Protein AF-A0AAE1DI32-F1 (afdb_monomer_lite)

Structure (mmCIF, N/CA/C/O backbone):
data_AF-A0AAE1DI32-F1
#
_entry.id   AF-A0AAE1DI32-F1
#
loop_
_atom_site.group_PDB
_atom_site.id
_atom_site.type_symbol
_atom_site.label_atom_id
_atom_site.label_alt_id
_atom_site.label_comp_id
_atom_site.label_asym_id
_atom_site.label_entity_id
_atom_site.label_seq_id
_atom_site.pdbx_PDB_ins_code
_atom_site.Cartn_x
_atom_site.Cartn_y
_atom_site.Cartn_z
_atom_site.occupancy
_atom_site.B_iso_or_equiv
_atom_site.auth_seq_id
_atom_site.auth_comp_id
_atom_site.auth_asym_id
_atom_site.auth_atom_id
_atom_site.pdbx_PDB_model_num
ATOM 1 N N . MET A 1 1 ? 25.161 -7.940 -12.701 1.00 45.03 1 MET A N 1
ATOM 2 C CA . MET A 1 1 ? 24.056 -7.470 -11.833 1.00 45.03 1 MET A CA 1
ATOM 3 C C . MET A 1 1 ? 22.792 -7.041 -12.593 1.00 45.03 1 MET A C 1
ATOM 5 O O . MET A 1 1 ? 21.718 -7.401 -12.144 1.00 45.03 1 MET A O 1
ATOM 9 N N . ARG A 1 2 ? 22.867 -6.375 -13.767 1.00 38.31 2 ARG A N 1
ATOM 10 C CA . ARG A 1 2 ? 21.671 -5.999 -14.573 1.00 38.31 2 ARG A CA 1
ATOM 11 C C . ARG A 1 2 ? 20.725 -7.157 -14.943 1.00 38.31 2 ARG A C 1
ATOM 13 O O . ARG A 1 2 ? 19.543 -6.923 -15.125 1.00 38.31 2 ARG A O 1
ATOM 20 N N . LYS A 1 3 ? 21.241 -8.390 -15.032 1.00 48.12 3 LYS A N 1
ATOM 21 C CA . LYS A 1 3 ? 20.459 -9.607 -15.316 1.00 48.12 3 LYS A CA 1
ATOM 22 C C . LYS A 1 3 ? 19.625 -10.123 -14.128 1.00 48.12 3 LYS A C 1
ATOM 24 O O . LYS A 1 3 ? 18.853 -11.047 -14.327 1.00 48.12 3 LYS A O 1
ATOM 29 N N . ALA A 1 4 ? 19.810 -9.586 -12.917 1.00 57.81 4 ALA A N 1
ATOM 30 C CA . ALA A 1 4 ? 19.190 -10.125 -11.701 1.00 57.81 4 ALA A CA 1
ATOM 31 C C . ALA A 1 4 ? 17.903 -9.399 -11.275 1.00 57.81 4 ALA A C 1
ATOM 33 O O . ALA A 1 4 ? 17.144 -9.945 -10.484 1.00 57.81 4 ALA A O 1
ATOM 34 N N . LEU A 1 5 ? 17.649 -8.183 -11.777 1.00 65.44 5 LEU A N 1
ATOM 35 C CA . LEU A 1 5 ? 16.393 -7.485 -11.501 1.00 65.44 5 LEU A CA 1
ATOM 36 C C . LEU A 1 5 ? 15.319 -7.922 -12.509 1.00 65.44 5 LEU A C 1
ATOM 38 O O . LEU A 1 5 ? 15.617 -7.959 -13.708 1.00 65.44 5 LEU A O 1
ATOM 42 N N . PRO A 1 6 ? 14.078 -8.195 -12.063 1.00 74.50 6 PRO A N 1
ATOM 43 C CA . PRO A 1 6 ? 12.966 -8.516 -12.952 1.00 74.50 6 PRO A CA 1
ATOM 44 C C . PRO A 1 6 ? 12.777 -7.461 -14.048 1.00 74.50 6 PRO A C 1
ATOM 46 O O . PRO A 1 6 ? 13.072 -6.275 -13.858 1.00 74.50 6 PRO A O 1
ATOM 49 N N . ARG A 1 7 ? 12.264 -7.870 -15.213 1.00 82.75 7 ARG A N 1
ATOM 50 C CA . ARG A 1 7 ? 11.897 -6.933 -16.286 1.00 82.75 7 ARG A CA 1
ATOM 51 C C . ARG A 1 7 ? 10.900 -5.901 -15.744 1.00 82.75 7 ARG A C 1
ATOM 53 O O . ARG A 1 7 ? 9.974 -6.269 -15.029 1.00 82.75 7 ARG A O 1
ATOM 60 N N . CYS A 1 8 ? 11.131 -4.625 -16.056 1.00 85.94 8 CYS A N 1
ATOM 61 C CA . CYS A 1 8 ? 10.204 -3.556 -15.694 1.00 85.94 8 CYS A CA 1
ATOM 62 C C . CYS A 1 8 ? 8.939 -3.686 -16.544 1.00 85.94 8 CYS A C 1
ATOM 64 O O . CYS A 1 8 ? 9.051 -3.810 -17.767 1.00 85.94 8 CYS A O 1
ATOM 66 N N . ARG A 1 9 ? 7.775 -3.694 -15.899 1.00 89.69 9 ARG A N 1
ATOM 67 C CA . ARG A 1 9 ? 6.462 -3.717 -16.555 1.00 89.69 9 ARG A CA 1
ATOM 68 C C . ARG A 1 9 ? 5.876 -2.313 -16.638 1.00 89.69 9 ARG A C 1
ATOM 70 O O . ARG A 1 9 ? 6.224 -1.472 -15.808 1.00 89.69 9 ARG A O 1
ATOM 77 N N . GLY A 1 10 ? 4.993 -2.071 -17.606 1.00 90.12 10 GLY A N 1
ATOM 78 C CA . GLY A 1 10 ? 4.215 -0.832 -17.646 1.00 90.12 10 GLY A CA 1
ATOM 79 C C . GLY A 1 10 ? 3.337 -0.689 -16.401 1.00 90.12 10 GLY A C 1
ATOM 80 O O . GLY A 1 10 ? 3.079 -1.674 -15.710 1.00 90.12 10 GLY A O 1
ATOM 81 N N . TRP A 1 11 ? 2.893 0.533 -16.095 1.00 92.19 11 TRP A N 1
ATOM 82 C CA . TRP A 1 11 ? 1.997 0.761 -14.955 1.00 92.19 11 TRP A CA 1
ATOM 83 C C . TRP A 1 11 ? 0.677 -0.006 -15.111 1.00 92.19 11 TRP A C 1
ATOM 85 O O . TRP A 1 11 ? 0.245 -0.652 -14.165 1.00 92.19 11 TRP A O 1
ATOM 95 N N . THR A 1 12 ? 0.078 -0.001 -16.305 1.00 91.31 12 THR A N 1
ATOM 96 C CA . THR A 1 12 ? -1.170 -0.728 -16.589 1.00 91.31 12 THR A CA 1
ATOM 97 C C . THR A 1 12 ? -1.010 -2.234 -16.383 1.00 91.31 12 THR A C 1
ATOM 99 O O . THR A 1 12 ? -1.701 -2.796 -15.545 1.00 91.31 12 THR A O 1
ATOM 102 N N . ASP A 1 13 ? -0.009 -2.854 -17.022 1.00 90.62 13 ASP A N 1
ATOM 103 C CA . ASP A 1 13 ? 0.302 -4.283 -16.836 1.00 90.62 13 ASP A CA 1
ATOM 104 C C . ASP A 1 13 ? 0.590 -4.647 -15.369 1.00 90.62 13 ASP A C 1
ATOM 106 O O . ASP A 1 13 ? 0.458 -5.795 -14.952 1.00 90.62 13 ASP A O 1
ATOM 110 N N . PHE A 1 14 ? 1.100 -3.689 -14.592 1.00 94.31 14 PHE A N 1
ATOM 111 C CA . PHE A 1 14 ? 1.312 -3.862 -13.164 1.00 94.31 14 PHE A CA 1
ATOM 112 C C . PHE A 1 14 ? -0.010 -3.879 -12.399 1.00 94.31 14 PHE A C 1
ATOM 114 O O . PHE A 1 14 ? -0.179 -4.764 -11.567 1.00 94.31 14 PHE A O 1
ATOM 121 N N . VAL A 1 15 ? -0.910 -2.929 -12.665 1.00 95.12 15 VAL A N 1
ATOM 122 C CA . VAL A 1 15 ? -2.213 -2.839 -11.991 1.00 95.12 15 VAL A CA 1
ATOM 123 C C . VAL A 1 15 ? -3.041 -4.098 -12.251 1.00 95.12 15 VAL A C 1
ATOM 125 O O . VAL A 1 15 ? -3.605 -4.630 -11.304 1.00 95.12 15 VAL A O 1
ATOM 128 N N . ASP A 1 16 ? -3.019 -4.630 -13.475 1.00 92.94 16 ASP A N 1
ATOM 129 C CA . ASP A 1 16 ? -3.751 -5.855 -13.838 1.00 92.94 16 ASP A CA 1
ATOM 130 C C . ASP A 1 16 ? -3.304 -7.091 -13.030 1.00 92.94 16 ASP A C 1
ATOM 132 O O . ASP A 1 16 ? -4.105 -7.969 -12.712 1.00 92.94 16 ASP A O 1
ATOM 136 N N . ASP A 1 17 ? -2.019 -7.151 -12.671 1.00 93.81 17 ASP A N 1
ATOM 137 C CA . ASP A 1 17 ? -1.410 -8.257 -11.922 1.00 93.81 17 ASP A CA 1
ATOM 138 C C . ASP A 1 17 ? -1.309 -7.987 -10.410 1.00 93.81 17 ASP A C 1
ATOM 140 O O . ASP A 1 17 ? -0.875 -8.863 -9.648 1.00 93.81 17 ASP A O 1
ATOM 144 N N . TRP A 1 18 ? -1.602 -6.763 -9.974 1.00 96.31 18 TRP A N 1
ATOM 145 C CA . TRP A 1 18 ? -1.476 -6.343 -8.585 1.00 96.31 18 TRP A CA 1
ATOM 146 C C . TRP A 1 18 ? -2.610 -6.929 -7.741 1.00 96.31 18 TRP A C 1
ATOM 148 O O . TRP A 1 18 ? -3.714 -7.179 -8.217 1.00 96.31 18 TRP A O 1
ATOM 158 N N . GLN A 1 19 ? -2.323 -7.177 -6.465 1.00 95.62 19 GLN A N 1
ATOM 159 C CA . GLN A 1 19 ? -3.293 -7.657 -5.484 1.00 95.62 19 GLN A CA 1
ATOM 160 C C . GLN A 1 19 ? -3.240 -6.767 -4.235 1.00 95.62 19 GLN A C 1
ATOM 162 O O . GLN A 1 19 ? -2.139 -6.357 -3.860 1.00 95.62 19 GLN A O 1
ATOM 167 N N . PRO A 1 20 ? -4.358 -6.540 -3.519 1.00 94.69 20 PRO A N 1
ATOM 168 C CA . PRO A 1 20 ? -4.396 -5.695 -2.317 1.00 94.69 20 PRO A CA 1
ATOM 169 C C . PRO A 1 20 ? -3.335 -5.998 -1.254 1.00 94.69 20 PRO A C 1
ATOM 171 O O . PRO A 1 20 ? -2.812 -5.097 -0.597 1.00 94.69 20 PRO A O 1
ATOM 174 N N . ARG A 1 21 ? -2.982 -7.279 -1.112 1.00 92.00 21 ARG A N 1
ATOM 175 C CA . ARG A 1 21 ? -1.968 -7.760 -0.165 1.00 92.00 21 ARG A CA 1
ATOM 176 C C . ARG A 1 21 ? -0.528 -7.458 -0.577 1.00 92.00 21 ARG A C 1
ATOM 178 O O . ARG A 1 21 ? 0.361 -7.553 0.273 1.00 92.00 21 ARG A O 1
ATOM 185 N N . ASP A 1 22 ? -0.279 -7.167 -1.851 1.00 95.19 22 ASP A N 1
ATOM 186 C CA . ASP A 1 22 ? 1.057 -6.891 -2.367 1.00 95.19 22 ASP A CA 1
ATOM 187 C C . ASP A 1 22 ? 1.583 -5.565 -1.810 1.00 95.19 22 ASP A C 1
ATOM 189 O O . ASP A 1 22 ? 0.834 -4.612 -1.603 1.00 95.19 22 ASP A O 1
ATOM 193 N N . LEU A 1 23 ? 2.898 -5.480 -1.599 1.00 94.88 23 LEU A N 1
ATOM 194 C CA . LEU A 1 23 ? 3.543 -4.253 -1.137 1.00 94.88 23 LEU A CA 1
ATOM 195 C C . LEU A 1 23 ? 4.294 -3.563 -2.269 1.00 94.88 23 LEU A C 1
ATOM 197 O O . LEU A 1 23 ? 5.028 -4.195 -3.027 1.00 94.88 23 LEU A O 1
ATOM 201 N N . ILE A 1 24 ? 4.199 -2.241 -2.321 1.00 95.44 24 ILE A N 1
ATOM 202 C CA . ILE A 1 24 ? 4.929 -1.431 -3.290 1.00 95.44 24 ILE A CA 1
ATOM 203 C C . ILE A 1 24 ? 6.044 -0.664 -2.589 1.00 95.44 24 ILE A C 1
ATOM 205 O O . ILE A 1 24 ? 5.832 -0.007 -1.570 1.00 95.44 24 ILE A O 1
ATOM 209 N N . LEU A 1 25 ? 7.245 -0.718 -3.158 1.00 93.88 25 LEU A N 1
ATOM 210 C CA . LEU A 1 25 ? 8.400 0.046 -2.708 1.00 93.88 25 LEU A CA 1
ATOM 211 C C . LEU A 1 25 ? 8.771 1.096 -3.746 1.00 93.88 25 LEU A C 1
ATOM 213 O O . LEU A 1 25 ? 9.064 0.786 -4.901 1.00 93.88 25 LEU A O 1
ATOM 217 N N . VAL A 1 26 ? 8.803 2.349 -3.304 1.00 91.75 26 VAL A N 1
ATOM 218 C CA . VAL A 1 26 ? 9.065 3.511 -4.157 1.00 91.75 26 VAL A CA 1
ATOM 219 C C . VAL A 1 26 ? 10.226 4.329 -3.597 1.00 91.75 26 VAL A C 1
ATOM 221 O O . VAL A 1 26 ? 10.478 4.359 -2.393 1.00 91.75 26 VAL A O 1
ATOM 224 N N . THR A 1 27 ? 10.977 5.019 -4.445 1.00 88.19 27 THR A N 1
ATOM 225 C CA . THR A 1 27 ? 12.096 5.865 -3.998 1.00 88.19 27 THR A CA 1
ATOM 226 C C . THR A 1 27 ? 11.625 7.190 -3.406 1.00 88.19 27 THR A C 1
ATOM 228 O O . THR A 1 27 ? 12.152 7.638 -2.385 1.00 88.19 27 THR A O 1
ATOM 231 N N . ARG A 1 28 ? 10.630 7.821 -4.039 1.00 88.31 28 ARG A N 1
ATOM 232 C CA . ARG A 1 28 ? 10.177 9.186 -3.752 1.00 88.31 28 ARG A CA 1
ATOM 233 C C . ARG A 1 28 ? 8.747 9.216 -3.212 1.00 88.31 28 ARG A C 1
ATOM 235 O O . ARG A 1 28 ? 7.943 8.325 -3.460 1.00 88.31 28 ARG A O 1
ATOM 242 N N . LYS A 1 29 ? 8.429 10.288 -2.481 1.00 89.12 29 LYS A N 1
ATOM 243 C CA . LYS A 1 29 ? 7.112 10.496 -1.862 1.00 89.12 29 LYS A CA 1
ATOM 244 C C . LYS A 1 29 ? 6.000 10.721 -2.896 1.00 89.12 29 LYS A C 1
ATOM 246 O O . LYS A 1 29 ? 4.953 10.106 -2.783 1.00 89.12 29 LYS A O 1
ATOM 251 N N . ALA A 1 30 ? 6.242 11.556 -3.907 1.00 90.19 30 ALA A N 1
ATOM 252 C CA . ALA A 1 30 ? 5.243 11.885 -4.928 1.00 90.19 30 ALA A CA 1
ATOM 253 C C . ALA A 1 30 ? 4.695 10.651 -5.684 1.00 90.19 30 ALA A C 1
ATOM 255 O O . ALA A 1 30 ? 3.489 10.427 -5.628 1.00 90.19 30 ALA A O 1
ATOM 256 N N . PRO A 1 31 ? 5.530 9.788 -6.300 1.00 90.56 31 PRO A N 1
ATOM 257 C CA . PRO A 1 31 ? 5.040 8.568 -6.950 1.00 90.56 31 PRO A CA 1
ATOM 258 C C . PRO A 1 31 ? 4.420 7.567 -5.968 1.00 90.56 31 PRO A C 1
ATOM 260 O O . PRO A 1 31 ? 3.504 6.849 -6.346 1.00 90.56 31 PRO A O 1
ATOM 263 N N . ARG A 1 32 ? 4.860 7.526 -4.701 1.00 93.69 32 ARG A N 1
ATOM 264 C CA . ARG A 1 32 ? 4.200 6.717 -3.661 1.00 93.69 32 ARG A CA 1
ATOM 265 C C . ARG A 1 32 ? 2.767 7.190 -3.421 1.00 93.69 32 ARG A C 1
ATOM 267 O O . ARG A 1 32 ? 1.855 6.372 -3.415 1.00 93.69 32 ARG A O 1
ATOM 274 N N . ASP A 1 33 ? 2.578 8.489 -3.209 1.00 93.12 33 ASP A N 1
ATOM 275 C CA . ASP A 1 33 ? 1.263 9.066 -2.907 1.00 93.12 33 ASP A CA 1
ATOM 276 C C . ASP A 1 33 ? 0.312 8.905 -4.101 1.00 93.12 33 ASP A C 1
ATOM 278 O O . ASP A 1 33 ? -0.849 8.536 -3.925 1.00 93.12 33 ASP A O 1
ATOM 282 N N . GLN A 1 34 ? 0.832 9.077 -5.319 1.00 93.62 34 GLN A N 1
ATOM 283 C CA . GLN A 1 34 ? 0.090 8.827 -6.551 1.00 93.62 34 GLN A CA 1
ATOM 284 C C . GLN A 1 34 ? -0.289 7.347 -6.712 1.00 93.62 34 GLN A C 1
ATOM 286 O O . GLN A 1 34 ? -1.443 7.045 -7.010 1.00 93.62 34 GLN A O 1
ATOM 291 N N . ALA A 1 35 ? 0.645 6.422 -6.472 1.00 94.88 35 ALA A N 1
ATOM 292 C CA . ALA A 1 35 ? 0.375 4.987 -6.526 1.00 94.88 35 ALA A CA 1
ATOM 293 C C . ALA A 1 35 ? -0.704 4.583 -5.514 1.00 94.88 35 ALA A C 1
ATOM 295 O O . ALA A 1 35 ? -1.652 3.901 -5.884 1.00 94.88 35 ALA A O 1
ATOM 296 N N . GLN A 1 36 ? -0.606 5.054 -4.264 1.00 95.62 36 GLN A N 1
ATOM 297 C CA . GLN A 1 36 ? -1.621 4.793 -3.239 1.00 95.62 36 GLN A CA 1
ATOM 298 C C . GLN A 1 36 ? -3.010 5.260 -3.677 1.00 95.62 36 GLN A C 1
ATOM 300 O O . GLN A 1 36 ? -3.975 4.524 -3.498 1.00 95.62 36 GLN A O 1
ATOM 305 N N . LYS A 1 37 ? -3.114 6.462 -4.256 1.00 95.25 37 LYS A N 1
ATOM 306 C CA . LYS A 1 37 ? -4.386 7.002 -4.743 1.00 95.25 37 LYS A CA 1
ATOM 307 C C . LYS A 1 37 ? -4.966 6.145 -5.869 1.00 95.25 37 LYS A C 1
ATOM 309 O O . LYS A 1 37 ? -6.112 5.726 -5.771 1.00 95.25 37 LYS A O 1
ATOM 314 N N . LEU A 1 38 ? -4.187 5.886 -6.921 1.00 95.75 38 LEU A N 1
ATOM 315 C CA . LEU A 1 38 ? -4.658 5.127 -8.085 1.00 95.75 38 LEU A CA 1
ATOM 316 C C . LEU A 1 38 ? -5.051 3.694 -7.717 1.00 95.75 38 LEU A C 1
ATOM 318 O O . LEU A 1 38 ? -6.064 3.193 -8.193 1.00 95.75 38 LEU A O 1
ATOM 322 N N . LEU A 1 39 ? -4.277 3.051 -6.845 1.00 96.75 39 LEU A N 1
ATOM 323 C CA . LEU A 1 39 ? -4.566 1.690 -6.406 1.00 96.75 39 LEU A CA 1
ATOM 324 C C . LEU A 1 39 ? -5.753 1.618 -5.466 1.00 96.75 39 LEU A C 1
ATOM 326 O O . LEU A 1 39 ? -6.470 0.633 -5.511 1.00 96.75 39 LEU A O 1
ATOM 330 N N . PHE A 1 40 ? -6.001 2.648 -4.659 1.00 97.31 40 PHE A N 1
ATOM 331 C CA . PHE A 1 40 ? -7.224 2.697 -3.870 1.00 97.31 40 PHE A CA 1
ATOM 332 C C . PHE A 1 40 ? -8.463 2.800 -4.760 1.00 97.31 40 PHE A C 1
ATOM 334 O O . PHE A 1 40 ? -9.433 2.087 -4.533 1.00 97.31 40 PHE A O 1
ATOM 341 N N . GLU A 1 41 ? -8.428 3.642 -5.798 1.00 96.38 41 GLU A N 1
ATOM 342 C CA . GLU A 1 41 ? -9.517 3.713 -6.780 1.00 96.38 41 GLU A CA 1
ATOM 343 C C . GLU A 1 41 ? -9.746 2.360 -7.460 1.00 96.38 41 GLU A C 1
ATOM 345 O O . GLU A 1 41 ? -10.871 1.869 -7.467 1.00 96.38 41 GLU A O 1
ATOM 350 N N . HIS A 1 42 ? -8.674 1.709 -7.916 1.00 96.69 42 HIS A N 1
ATOM 351 C CA . HIS A 1 42 ? -8.759 0.369 -8.490 1.00 96.69 42 HIS A CA 1
ATOM 352 C C . HIS A 1 42 ? -9.262 -0.685 -7.486 1.00 96.69 42 HIS A C 1
ATOM 354 O O . HIS A 1 42 ? -10.097 -1.511 -7.839 1.00 96.69 42 HIS A O 1
ATOM 360 N N . HIS A 1 43 ? -8.809 -0.644 -6.227 1.00 97.81 43 HIS A N 1
ATOM 361 C CA . HIS A 1 43 ? -9.234 -1.566 -5.167 1.00 97.81 43 HIS A CA 1
ATOM 362 C C . HIS A 1 43 ? -10.743 -1.497 -4.964 1.00 97.81 43 HIS A C 1
ATOM 364 O O . HIS A 1 43 ? -11.393 -2.536 -4.964 1.00 97.81 43 HIS A O 1
ATOM 370 N N . LYS A 1 44 ? -11.317 -0.293 -4.864 1.00 96.75 44 LYS A N 1
ATOM 371 C CA . LYS A 1 44 ? -12.770 -0.116 -4.701 1.00 96.75 44 LYS A CA 1
ATOM 372 C C . LYS A 1 44 ? -13.583 -0.804 -5.797 1.00 96.75 44 LYS A C 1
ATOM 374 O O . LYS A 1 44 ? -14.675 -1.287 -5.523 1.00 96.75 44 LYS A O 1
ATOM 379 N N . GLU A 1 45 ? -13.078 -0.795 -7.026 1.00 96.38 45 GLU A N 1
ATOM 380 C CA . GLU A 1 45 ? -13.778 -1.338 -8.191 1.00 96.38 45 GLU A CA 1
ATOM 381 C C . GLU A 1 45 ? -13.557 -2.846 -8.348 1.00 96.38 45 GLU A C 1
ATOM 383 O O . GLU A 1 45 ? -14.509 -3.588 -8.584 1.00 96.38 45 GLU A O 1
ATOM 388 N N . ALA A 1 46 ? -12.309 -3.300 -8.225 1.00 96.94 46 ALA A N 1
ATOM 389 C CA . ALA A 1 46 ? -11.913 -4.673 -8.531 1.00 96.94 46 ALA A CA 1
ATOM 390 C C . ALA A 1 46 ? -11.955 -5.616 -7.319 1.00 96.94 46 ALA A C 1
ATOM 392 O O . ALA A 1 46 ? -12.109 -6.824 -7.492 1.00 96.94 46 ALA A O 1
ATOM 393 N N . PHE A 1 47 ? -11.828 -5.080 -6.103 1.00 96.88 47 PHE A N 1
ATOM 394 C CA . PHE A 1 47 ? -11.693 -5.847 -4.863 1.00 96.88 47 PHE A CA 1
ATOM 395 C C . PHE A 1 47 ? -12.537 -5.256 -3.712 1.00 96.88 47 PHE A C 1
ATOM 397 O O . PHE A 1 47 ? -12.002 -5.015 -2.628 1.00 96.88 47 PHE A O 1
ATOM 404 N N . PRO A 1 48 ? -13.846 -4.998 -3.905 1.00 95.19 48 PRO A N 1
ATOM 405 C CA . PRO A 1 48 ? -14.665 -4.297 -2.910 1.00 95.19 48 PRO A CA 1
ATOM 406 C C . PRO A 1 48 ? -14.750 -5.027 -1.559 1.00 95.19 48 PRO A C 1
ATOM 408 O O . PRO A 1 48 ? -14.839 -4.374 -0.523 1.00 95.19 48 PRO A O 1
ATOM 411 N N . ASP A 1 49 ? -14.681 -6.361 -1.574 1.00 95.94 49 ASP A N 1
ATOM 412 C CA . ASP A 1 49 ? -14.788 -7.206 -0.379 1.00 95.94 49 ASP A CA 1
ATOM 413 C C . ASP A 1 49 ? -13.431 -7.499 0.290 1.00 95.94 49 ASP A C 1
ATOM 415 O O . ASP A 1 49 ? -13.383 -8.061 1.385 1.00 95.94 49 ASP A O 1
ATOM 419 N N . GLU A 1 50 ? -12.316 -7.138 -0.353 1.00 96.75 50 GLU A N 1
ATOM 420 C CA . GLU A 1 50 ? -10.977 -7.323 0.211 1.00 96.75 50 GLU A CA 1
ATOM 421 C C . GLU A 1 50 ? -10.615 -6.154 1.128 1.00 96.75 50 GLU A C 1
ATOM 423 O O . GLU A 1 50 ? -10.895 -4.987 0.835 1.00 96.75 50 GLU A O 1
ATOM 428 N N . LEU A 1 51 ? -9.922 -6.453 2.226 1.00 96.50 51 LEU A N 1
ATOM 429 C CA . LEU A 1 51 ? -9.533 -5.432 3.192 1.00 96.50 51 LEU A CA 1
ATOM 430 C C . LEU A 1 51 ? -8.430 -4.516 2.648 1.00 96.50 51 LEU A C 1
ATOM 432 O O . LEU A 1 51 ? -7.496 -4.929 1.960 1.00 96.50 51 LEU A O 1
ATOM 436 N N . VAL A 1 52 ? -8.527 -3.244 3.012 1.00 97.00 52 VAL A N 1
ATOM 437 C CA . VAL A 1 52 ? -7.582 -2.185 2.683 1.00 97.00 52 VAL A CA 1
ATOM 438 C C . VAL A 1 52 ? -6.531 -2.086 3.788 1.00 97.00 52 VAL A C 1
ATOM 440 O O . VAL A 1 52 ? -6.883 -1.850 4.946 1.00 97.00 52 VAL A O 1
ATOM 443 N N . PRO A 1 53 ? -5.232 -2.196 3.463 1.00 95.81 53 PRO A N 1
ATOM 444 C CA . PRO A 1 53 ? -4.178 -1.947 4.428 1.00 95.81 53 PRO A CA 1
ATOM 445 C C . PRO A 1 53 ? -4.091 -0.448 4.737 1.00 95.81 53 PRO A C 1
ATOM 447 O O . PRO A 1 53 ? -3.932 0.383 3.837 1.00 95.81 53 PRO A O 1
ATOM 450 N N . LEU A 1 54 ? -4.115 -0.098 6.017 1.00 95.44 54 LEU A N 1
ATOM 451 C CA . LEU A 1 54 ? -3.783 1.221 6.541 1.00 95.44 54 LEU A CA 1
ATOM 452 C C . LEU A 1 54 ? -2.475 1.157 7.317 1.00 95.44 54 LEU A C 1
ATOM 454 O O . LEU A 1 54 ? -2.256 0.254 8.113 1.00 95.44 54 LEU A O 1
ATOM 458 N N . LEU A 1 55 ? -1.617 2.147 7.104 1.00 93.31 55 LEU A N 1
ATOM 459 C CA . LEU A 1 55 ? -0.398 2.357 7.868 1.00 93.31 55 LEU A CA 1
ATOM 460 C C . LEU A 1 55 ? -0.647 3.340 9.000 1.00 93.31 55 LEU A C 1
ATOM 462 O O . LEU A 1 55 ? -1.108 4.464 8.762 1.00 93.31 55 LEU A O 1
ATOM 466 N N . TYR A 1 56 ? -0.212 2.959 10.195 1.00 92.75 56 TYR A N 1
ATOM 467 C CA . TYR A 1 56 ? -0.091 3.885 11.304 1.00 92.75 56 TYR A CA 1
ATOM 4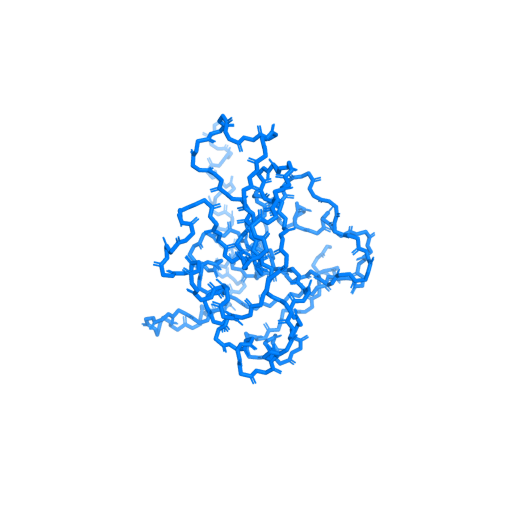68 C C . TYR A 1 56 ? 1.150 4.771 11.123 1.00 92.75 56 TYR A C 1
ATOM 470 O O . TYR A 1 56 ? 2.293 4.310 11.066 1.00 92.75 56 TYR A O 1
ATOM 478 N N . ARG A 1 57 ? 0.935 6.075 10.977 1.00 90.06 57 ARG A N 1
ATOM 479 C CA . ARG A 1 57 ? 1.963 7.103 10.787 1.00 90.06 57 ARG A CA 1
ATOM 480 C C . ARG A 1 57 ? 1.703 8.301 11.694 1.00 90.06 57 ARG A C 1
ATOM 482 O O . ARG A 1 57 ? 1.320 9.366 11.199 1.00 90.06 57 ARG A O 1
ATOM 489 N N . PRO A 1 58 ? 1.961 8.155 13.002 1.00 89.56 58 PRO A N 1
ATOM 490 C CA . PRO A 1 58 ? 1.799 9.255 13.927 1.00 89.56 58 PRO A CA 1
ATOM 491 C C . PRO A 1 58 ? 2.735 10.403 13.570 1.00 89.56 58 PRO A C 1
ATOM 493 O O . PRO A 1 58 ? 3.918 10.201 13.272 1.00 89.56 58 PRO A O 1
ATOM 496 N N . ARG A 1 59 ? 2.218 11.630 13.624 1.00 85.12 59 ARG A N 1
ATOM 497 C CA . ARG A 1 59 ? 3.058 12.832 13.464 1.00 85.12 59 ARG A CA 1
ATOM 498 C C . ARG A 1 59 ? 3.930 13.099 14.682 1.00 85.12 59 ARG A C 1
ATOM 500 O O . ARG A 1 59 ? 5.002 13.684 14.555 1.00 85.12 59 ARG A O 1
ATOM 507 N N . ASP A 1 60 ? 3.456 12.680 15.849 1.00 85.38 60 ASP A N 1
ATOM 508 C CA . ASP A 1 60 ? 4.180 12.774 17.106 1.00 85.38 60 ASP A CA 1
ATOM 509 C C . ASP A 1 60 ? 4.837 11.429 17.427 1.00 85.38 60 ASP A C 1
ATOM 511 O O . ASP A 1 60 ? 4.165 10.432 17.676 1.00 85.38 60 ASP A O 1
ATOM 515 N N . SER A 1 61 ? 6.170 11.406 17.466 1.00 81.19 61 SER A N 1
ATOM 516 C CA . SER A 1 61 ? 6.942 10.204 17.798 1.00 81.19 61 SER A CA 1
ATOM 517 C C . SER A 1 61 ? 6.630 9.621 19.180 1.00 81.19 61 SER A C 1
ATOM 519 O O . SER A 1 61 ? 6.910 8.448 19.406 1.00 81.19 61 SER A O 1
ATOM 521 N N . ARG A 1 62 ? 6.051 10.411 20.095 1.00 84.19 62 ARG A N 1
ATOM 522 C CA . ARG A 1 62 ? 5.616 9.946 21.424 1.00 84.19 62 ARG A CA 1
ATOM 523 C C . ARG A 1 62 ? 4.401 9.021 21.361 1.00 84.19 62 ARG A C 1
ATOM 525 O O . ARG A 1 62 ? 4.089 8.383 22.357 1.00 84.19 62 ARG A O 1
ATOM 532 N N . LEU A 1 63 ? 3.729 8.953 20.214 1.00 82.00 63 LEU A N 1
ATOM 533 C CA . LEU A 1 63 ? 2.596 8.065 19.963 1.00 8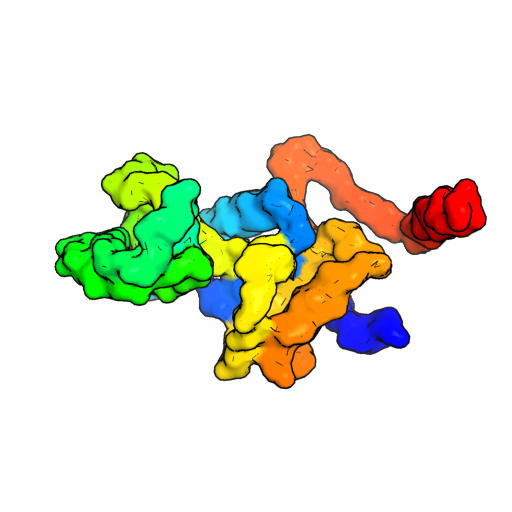2.00 63 LEU A CA 1
ATOM 534 C C . LEU A 1 63 ? 3.038 6.719 19.359 1.00 82.00 63 LEU A C 1
ATOM 536 O O . LEU A 1 63 ? 2.277 6.083 18.647 1.00 82.00 63 LEU A O 1
ATOM 540 N N . GLN A 1 64 ? 4.274 6.283 19.600 1.00 83.75 64 GLN A N 1
ATOM 541 C CA . GLN A 1 64 ? 4.728 4.929 19.263 1.00 83.75 64 GLN A CA 1
ATOM 542 C C . GLN A 1 64 ? 4.700 4.049 20.516 1.00 83.75 64 GLN A C 1
ATOM 544 O O . GLN A 1 64 ? 5.073 4.529 21.586 1.00 83.75 64 GLN A O 1
ATOM 549 N N . ASN A 1 65 ? 4.340 2.768 20.378 1.00 87.88 65 ASN A N 1
ATOM 550 C CA . ASN A 1 65 ? 4.148 1.829 21.500 1.00 87.88 65 ASN A CA 1
ATOM 551 C C . ASN A 1 65 ? 3.057 2.311 22.474 1.00 87.88 65 ASN A C 1
ATOM 553 O O . ASN A 1 65 ? 3.223 2.319 23.693 1.00 87.88 65 ASN A O 1
ATOM 557 N N . VAL A 1 66 ? 1.952 2.811 21.920 1.00 87.06 66 VAL A N 1
ATOM 558 C CA . VAL A 1 66 ? 0.778 3.240 22.687 1.00 87.06 66 VAL A CA 1
ATOM 559 C C . VAL A 1 66 ? -0.461 2.547 22.145 1.00 87.06 66 VAL A C 1
ATOM 561 O O . VAL A 1 66 ? -0.501 2.176 20.975 1.00 87.06 66 VAL A O 1
ATOM 564 N N . LEU A 1 67 ? -1.486 2.397 22.986 1.00 91.62 67 LEU A N 1
ATOM 565 C CA . LEU A 1 67 ? -2.789 1.891 22.558 1.00 91.62 67 LEU A CA 1
ATOM 566 C C . LEU A 1 67 ? -3.480 2.919 21.655 1.00 91.62 67 LEU A C 1
ATOM 568 O O . LEU A 1 67 ? -3.931 3.968 22.125 1.00 91.62 67 LEU A O 1
ATOM 572 N N . VAL A 1 68 ? -3.589 2.592 20.373 1.00 90.38 68 VAL A N 1
ATOM 573 C CA . VAL A 1 68 ? -4.235 3.403 19.340 1.00 90.38 68 VAL A CA 1
ATOM 574 C C . VAL A 1 68 ? -5.569 2.768 18.977 1.00 90.38 68 VAL A C 1
ATOM 576 O O . VAL A 1 68 ? -5.663 1.554 18.823 1.00 90.38 68 VAL A O 1
ATOM 579 N N . THR A 1 69 ? -6.609 3.587 18.832 1.00 92.00 69 THR A N 1
ATOM 580 C CA . THR A 1 69 ? -7.900 3.121 18.316 1.00 92.00 69 THR A CA 1
ATOM 581 C C . THR A 1 69 ? -7.791 2.845 16.820 1.00 92.00 69 THR A C 1
ATOM 583 O O . THR A 1 69 ? -7.461 3.750 16.048 1.00 92.00 69 THR A O 1
ATOM 586 N N . ILE A 1 70 ? -8.101 1.616 16.419 1.00 93.62 70 ILE A N 1
ATOM 587 C CA . ILE A 1 70 ? -8.153 1.199 15.021 1.00 93.62 70 ILE A CA 1
ATOM 588 C C . ILE A 1 70 ? -9.391 1.814 14.355 1.00 93.62 70 ILE A C 1
ATOM 590 O O . ILE A 1 70 ? -10.476 1.771 14.944 1.00 93.62 70 ILE A O 1
ATOM 594 N N . PRO A 1 71 ? -9.264 2.386 13.143 1.00 93.69 71 PRO A N 1
ATOM 595 C CA . PRO A 1 71 ? -10.406 2.836 12.368 1.00 93.69 71 PRO A CA 1
ATOM 596 C C . PRO A 1 71 ? -11.402 1.702 12.148 1.00 93.69 71 PRO A C 1
ATOM 598 O O . PRO A 1 71 ? -11.050 0.660 11.604 1.00 93.69 71 PRO A O 1
ATOM 601 N N . GLY A 1 72 ? -12.648 1.905 12.567 1.00 92.56 72 GLY A N 1
ATOM 602 C CA . GLY A 1 72 ? -13.696 0.899 12.443 1.00 92.56 72 GLY A CA 1
ATOM 603 C C . GLY A 1 72 ? -14.759 0.979 13.541 1.00 92.56 72 GLY A C 1
ATOM 604 O O . GLY A 1 72 ? -14.550 1.607 14.579 1.00 92.56 72 GLY A O 1
ATOM 605 N N . PRO A 1 73 ? -15.919 0.339 13.332 1.00 85.50 73 PRO A N 1
ATOM 606 C CA . PRO A 1 73 ? -17.047 0.409 14.263 1.00 85.50 73 PRO A CA 1
ATOM 607 C C . PRO A 1 73 ? -16.737 -0.203 15.636 1.00 85.50 73 PRO A C 1
ATOM 609 O O . PRO A 1 73 ? -17.283 0.249 16.641 1.00 85.50 73 PRO A O 1
ATOM 612 N N . ASP A 1 74 ? -15.833 -1.181 15.690 1.00 84.19 74 ASP A N 1
ATOM 613 C CA . ASP A 1 74 ? -15.555 -1.959 16.899 1.00 84.19 74 ASP A CA 1
ATOM 614 C C . ASP A 1 74 ? -14.727 -1.194 17.942 1.00 84.19 74 ASP A C 1
ATOM 616 O O . ASP A 1 74 ? -14.575 -1.664 19.070 1.00 84.19 74 ASP A O 1
ATOM 620 N N . MET A 1 75 ? -14.189 -0.015 17.589 1.00 81.19 75 MET A N 1
ATOM 621 C CA . MET A 1 75 ? -13.329 0.804 18.459 1.00 81.19 75 MET A CA 1
ATOM 622 C C . MET A 1 75 ? -12.192 -0.005 19.108 1.00 81.19 75 MET A C 1
ATOM 624 O O . MET A 1 75 ? -11.753 0.299 20.225 1.00 81.19 75 MET A O 1
ATOM 628 N N . ALA A 1 76 ? -11.726 -1.046 18.410 1.00 89.81 76 ALA A N 1
ATOM 629 C CA . ALA A 1 76 ? -10.638 -1.896 18.856 1.00 89.81 76 ALA A CA 1
ATOM 630 C C . ALA A 1 76 ? -9.391 -1.045 19.107 1.00 89.81 76 ALA A C 1
ATOM 632 O O . ALA A 1 76 ? -9.161 -0.035 18.437 1.00 89.81 76 ALA A O 1
ATOM 633 N N . LYS A 1 77 ? -8.593 -1.437 20.098 1.00 92.19 77 LYS A N 1
ATOM 634 C CA . LYS A 1 77 ? -7.340 -0.761 20.422 1.00 92.19 77 LYS A CA 1
ATOM 635 C C . LYS A 1 77 ? -6.203 -1.748 20.354 1.00 92.19 77 LYS A C 1
ATOM 637 O O . LYS A 1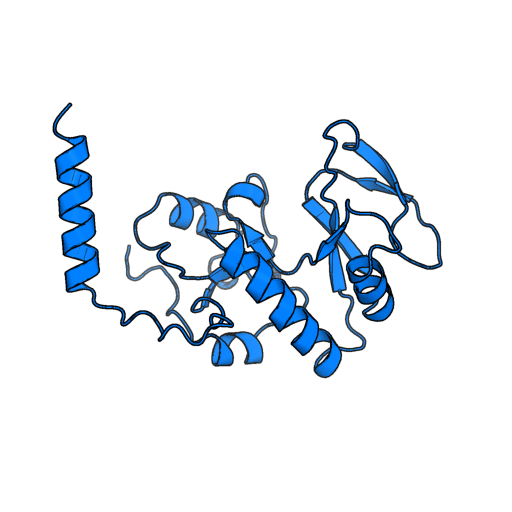 77 ? -6.274 -2.803 20.978 1.00 92.19 77 LYS A O 1
ATOM 642 N N . GLU A 1 78 ? -5.151 -1.355 19.661 1.00 92.12 78 GLU A N 1
ATOM 643 C CA . GLU A 1 78 ? -3.930 -2.139 19.547 1.00 92.12 78 GLU A CA 1
ATOM 644 C C . GLU A 1 78 ? -2.730 -1.263 19.876 1.00 92.12 78 GLU A C 1
ATOM 646 O O . GLU A 1 78 ? -2.756 -0.043 19.695 1.00 92.12 78 GLU A O 1
ATOM 651 N N . GLU A 1 79 ? -1.687 -1.881 20.419 1.00 93.12 79 GLU A N 1
ATOM 652 C CA . GLU A 1 79 ? -0.417 -1.205 20.634 1.00 93.12 79 GLU A CA 1
ATOM 653 C C . GLU A 1 79 ? 0.344 -1.184 19.311 1.00 93.12 79 GLU A C 1
ATOM 655 O O . GLU A 1 79 ? 0.779 -2.231 18.838 1.00 93.12 79 GLU A O 1
ATOM 660 N N . LEU A 1 80 ? 0.469 0.001 18.710 1.00 90.50 80 LEU A N 1
ATOM 661 C CA . LEU A 1 80 ? 1.066 0.157 17.385 1.00 90.50 80 LEU A CA 1
ATOM 662 C C . LEU A 1 80 ? 2.350 0.984 17.420 1.00 90.50 80 LEU A C 1
ATOM 664 O O . LEU A 1 80 ? 2.527 1.912 18.223 1.00 90.50 80 LEU A O 1
ATOM 668 N N . VAL A 1 81 ? 3.235 0.680 16.479 1.00 89.06 81 VAL A N 1
ATOM 669 C CA . VAL A 1 81 ? 4.433 1.455 16.160 1.00 89.06 81 VAL A CA 1
ATOM 670 C C . VAL A 1 81 ? 4.371 2.020 14.743 1.00 89.06 81 VAL A C 1
ATOM 672 O O . VAL A 1 81 ? 3.462 1.763 13.954 1.00 89.06 81 VAL A O 1
ATOM 675 N N . LEU A 1 82 ? 5.347 2.868 14.417 1.00 87.81 82 LEU A N 1
ATOM 676 C CA . LEU A 1 82 ? 5.423 3.518 13.116 1.00 87.81 82 LEU A CA 1
ATOM 677 C C . LEU A 1 82 ? 5.464 2.491 11.967 1.00 87.81 82 LEU A C 1
ATOM 679 O O . LEU A 1 82 ? 6.373 1.669 11.890 1.00 87.81 82 LEU A O 1
ATOM 683 N N . ASN A 1 83 ? 4.561 2.667 11.002 1.00 87.69 83 ASN A N 1
ATOM 684 C CA . ASN A 1 83 ? 4.342 1.819 9.828 1.00 87.69 83 ASN A CA 1
ATOM 685 C C . ASN A 1 83 ? 3.765 0.424 10.117 1.00 87.69 83 ASN A C 1
ATOM 687 O O . ASN A 1 83 ? 3.798 -0.416 9.214 1.00 87.69 83 ASN A O 1
ATOM 691 N N . ASP A 1 84 ? 3.201 0.186 11.301 1.00 89.56 84 ASP A N 1
ATOM 692 C CA . ASP A 1 84 ? 2.344 -0.984 11.482 1.00 89.56 84 ASP A CA 1
ATOM 693 C C . ASP A 1 84 ? 1.134 -0.904 10.553 1.00 89.56 84 ASP A C 1
ATOM 695 O O . ASP A 1 84 ? 0.627 0.182 10.246 1.00 89.56 84 ASP A O 1
ATOM 699 N N . VAL A 1 85 ? 0.718 -2.073 10.070 1.00 91.31 85 VAL A N 1
ATOM 700 C CA . VAL A 1 85 ? -0.375 -2.221 9.113 1.00 91.31 85 VAL A CA 1
ATOM 701 C C . VAL A 1 85 ? -1.578 -2.810 9.823 1.00 91.31 85 VAL A C 1
ATOM 703 O O . VAL A 1 85 ? -1.464 -3.860 10.448 1.00 91.31 85 VAL A O 1
ATOM 706 N N . VAL A 1 86 ? -2.726 -2.166 9.652 1.00 93.56 86 VAL A N 1
ATOM 707 C CA . VAL A 1 86 ? -4.034 -2.691 10.051 1.00 93.56 86 VAL A CA 1
ATOM 708 C C . VAL A 1 86 ? -4.917 -2.813 8.822 1.00 93.56 86 VAL A C 1
ATOM 710 O O . VAL A 1 86 ? -4.820 -2.004 7.900 1.00 93.56 86 VAL A O 1
ATOM 713 N N . GLU A 1 87 ? -5.755 -3.837 8.782 1.00 94.62 87 GLU A N 1
ATOM 714 C CA . GLU A 1 87 ? -6.616 -4.128 7.639 1.00 94.62 87 GLU A CA 1
ATOM 715 C C . GLU A 1 87 ? -8.051 -3.709 7.971 1.00 94.62 87 GLU A C 1
ATOM 717 O O . GLU A 1 87 ? -8.587 -4.083 9.013 1.00 94.62 87 GLU A O 1
ATOM 722 N N . VAL A 1 88 ? -8.666 -2.895 7.111 1.00 95.31 88 VAL A N 1
ATOM 723 C CA . VAL A 1 88 ? -10.014 -2.338 7.326 1.00 95.31 88 VAL A CA 1
ATOM 724 C C . VAL A 1 88 ? -10.862 -2.453 6.063 1.00 95.31 88 VAL A C 1
ATOM 726 O O . VAL A 1 88 ? -10.331 -2.670 4.980 1.00 95.31 88 VAL A O 1
ATOM 729 N N . SER A 1 89 ? -12.180 -2.276 6.165 1.00 96.56 89 SER A N 1
ATOM 730 C CA . SER A 1 89 ? -13.035 -2.254 4.972 1.00 96.56 89 SER A CA 1
ATOM 731 C C . SER A 1 89 ? -12.768 -1.028 4.090 1.00 96.56 89 SER A C 1
ATOM 733 O O . SER A 1 89 ? -12.226 -0.007 4.535 1.00 96.56 89 SER A O 1
ATOM 735 N N . VAL A 1 90 ? -13.198 -1.110 2.831 1.00 96.94 90 VAL A N 1
ATOM 736 C CA . VAL A 1 90 ? -13.115 -0.004 1.872 1.00 96.94 90 VAL A CA 1
ATOM 737 C C . VAL A 1 90 ? -13.802 1.258 2.402 1.00 96.94 90 VAL A C 1
ATOM 739 O O . VAL A 1 90 ? -13.236 2.349 2.291 1.00 96.94 90 VAL A O 1
ATOM 742 N N . GLU A 1 91 ? -14.978 1.133 3.019 1.00 96.12 91 GLU A N 1
ATOM 743 C CA . GLU A 1 91 ? -15.724 2.272 3.568 1.00 96.12 91 GLU A CA 1
ATOM 744 C C . GLU A 1 91 ? -14.929 2.969 4.674 1.00 96.12 91 GLU A C 1
ATOM 746 O O . GLU A 1 91 ? -14.797 4.193 4.678 1.00 96.12 91 GLU A O 1
ATOM 751 N N . ILE A 1 92 ? -14.328 2.201 5.584 1.00 96.00 92 ILE A N 1
ATOM 752 C CA . ILE A 1 92 ? -13.510 2.757 6.665 1.00 96.00 92 ILE A CA 1
ATOM 753 C C . ILE A 1 92 ? -12.259 3.440 6.111 1.00 96.00 92 ILE A C 1
ATOM 755 O O . ILE A 1 92 ? -11.916 4.542 6.544 1.00 96.00 92 ILE A O 1
ATOM 759 N N . ALA A 1 93 ? -11.599 2.849 5.115 1.00 96.00 93 ALA A N 1
ATOM 760 C CA . ALA A 1 93 ? -10.465 3.491 4.459 1.00 96.00 93 ALA A CA 1
ATOM 761 C C . ALA A 1 93 ? -10.860 4.825 3.795 1.00 96.00 93 ALA A C 1
ATOM 763 O O . ALA A 1 93 ? -10.110 5.799 3.893 1.00 96.00 93 ALA A O 1
ATOM 764 N N . GLN A 1 94 ? -12.050 4.923 3.188 1.00 95.75 94 GLN A N 1
ATOM 765 C CA . GLN A 1 94 ? -12.570 6.199 2.678 1.00 95.75 94 GLN A CA 1
ATOM 766 C C . GLN A 1 94 ? -12.762 7.220 3.804 1.00 95.75 94 GLN A C 1
ATOM 768 O O . GLN A 1 94 ? -12.336 8.368 3.675 1.00 95.75 94 GLN A O 1
ATOM 773 N N . GLU A 1 95 ? -13.347 6.816 4.931 1.00 95.31 95 GLU A N 1
ATOM 774 C CA . GLU A 1 95 ? -13.505 7.689 6.097 1.00 95.31 95 GLU A CA 1
ATOM 775 C C . GLU A 1 95 ? -12.166 8.216 6.630 1.00 95.31 95 GLU A C 1
ATOM 777 O O . GLU A 1 95 ? -12.066 9.384 7.022 1.00 95.31 95 GLU A O 1
ATOM 782 N N . VAL A 1 96 ? -11.126 7.377 6.620 1.00 93.94 96 VAL A N 1
ATOM 783 C CA . VAL A 1 96 ? -9.755 7.787 6.951 1.00 93.94 96 VAL A CA 1
ATOM 784 C C . VAL A 1 96 ? -9.252 8.856 5.982 1.00 93.94 96 VAL A C 1
ATOM 786 O O . VAL A 1 96 ? -8.699 9.863 6.426 1.00 93.94 96 VAL A O 1
ATOM 789 N N . LEU A 1 97 ? -9.477 8.695 4.675 1.00 92.06 97 LEU A N 1
ATOM 790 C CA . LEU A 1 97 ? -9.093 9.700 3.676 1.00 92.06 97 LEU A CA 1
ATOM 791 C C . LEU A 1 97 ? -9.847 11.029 3.847 1.00 92.06 97 LEU A C 1
ATOM 793 O O . LEU A 1 97 ? -9.289 12.085 3.548 1.00 92.06 97 LEU A O 1
ATOM 797 N N . TYR A 1 98 ? -11.065 10.999 4.392 1.00 92.19 98 TYR A N 1
ATOM 798 C CA . TYR A 1 98 ? -11.824 12.189 4.797 1.00 92.19 98 TYR A CA 1
ATOM 799 C C . TYR A 1 98 ? -11.446 12.725 6.189 1.00 92.19 98 TYR A C 1
ATOM 801 O O . TYR A 1 98 ? -12.124 13.605 6.718 1.00 92.19 98 TYR A O 1
ATOM 809 N N . ALA A 1 99 ? -10.359 12.221 6.782 1.00 89.75 99 ALA A N 1
ATOM 810 C CA . ALA A 1 99 ? -9.824 12.621 8.082 1.00 89.75 99 ALA A CA 1
ATOM 811 C C . ALA A 1 99 ? -10.785 12.426 9.273 1.00 89.75 99 ALA A C 1
ATOM 813 O O . ALA A 1 99 ? -10.577 13.022 10.333 1.00 89.75 99 ALA A O 1
ATOM 814 N N . LYS A 1 100 ? -11.798 11.554 9.151 1.00 90.94 100 LYS A N 1
ATOM 815 C CA . LYS A 1 100 ? -12.735 11.236 10.249 1.00 90.94 100 LYS A CA 1
ATOM 816 C C . LYS A 1 100 ? -12.034 10.569 11.440 1.00 90.94 100 LYS A C 1
ATOM 818 O O . LYS A 1 100 ? -12.453 10.741 12.579 1.00 90.94 100 LYS A O 1
ATOM 823 N N . TRP A 1 101 ? -10.940 9.859 11.170 1.00 89.19 101 TRP A N 1
ATOM 824 C CA . TRP A 1 101 ? -10.149 9.102 12.147 1.00 89.19 101 TRP A CA 1
ATOM 825 C C . TRP A 1 101 ? -8.831 9.796 12.534 1.00 89.19 101 TRP A C 1
ATOM 827 O O . TRP A 1 101 ? -7.921 9.168 13.072 1.00 89.19 101 TRP A O 1
ATOM 837 N N . GLY A 1 102 ? -8.709 11.099 12.257 1.00 87.31 102 GLY A N 1
ATOM 838 C CA . GLY A 1 102 ? -7.490 11.870 12.500 1.00 87.31 102 GLY A CA 1
ATOM 839 C C . GLY A 1 102 ? -6.499 11.828 11.334 1.00 87.31 102 GLY A C 1
ATOM 840 O O . GLY A 1 102 ? -6.846 11.482 10.208 1.00 87.31 102 GLY A O 1
ATOM 841 N N . GLN A 1 103 ? -5.259 12.251 11.595 1.00 88.62 103 GLN A N 1
ATOM 842 C CA . GLN A 1 103 ? -4.226 12.455 10.565 1.00 88.62 103 GLN A CA 1
ATOM 843 C C . GLN A 1 103 ? -3.027 11.505 10.694 1.00 88.62 103 GLN A C 1
ATOM 845 O O . GLN A 1 103 ? -2.038 11.675 9.978 1.00 88.62 103 GLN A O 1
ATOM 850 N N . ASP A 1 104 ? -3.126 10.534 11.601 1.00 91.94 104 ASP A N 1
ATOM 851 C CA . ASP A 1 104 ? -2.077 9.552 11.888 1.00 91.94 104 ASP A CA 1
ATOM 852 C C . ASP A 1 104 ? -2.241 8.264 11.071 1.00 91.94 104 ASP A C 1
ATOM 854 O O . ASP A 1 104 ? -1.467 7.329 11.225 1.00 91.94 104 ASP A O 1
ATOM 858 N N . TRP A 1 105 ? -3.232 8.208 10.182 1.00 93.31 105 TRP A N 1
ATOM 859 C CA . TRP A 1 105 ? -3.503 7.065 9.319 1.00 93.31 105 TRP A CA 1
ATOM 860 C C . TRP A 1 105 ? -3.261 7.429 7.858 1.00 93.31 105 TRP A C 1
ATOM 862 O O . TRP A 1 105 ? -3.570 8.534 7.408 1.00 93.31 105 TRP A O 1
ATOM 872 N N . ALA A 1 106 ? -2.703 6.492 7.099 1.00 94.00 106 ALA A N 1
ATOM 873 C CA . ALA A 1 106 ? -2.511 6.621 5.660 1.00 94.00 106 ALA A CA 1
ATOM 874 C C . ALA A 1 106 ? -2.755 5.276 4.973 1.00 94.00 106 ALA A C 1
ATOM 876 O O . ALA A 1 106 ? -2.602 4.235 5.599 1.00 94.00 106 ALA A O 1
ATOM 877 N N . LEU A 1 107 ? -3.067 5.276 3.675 1.00 96.19 107 LEU A N 1
ATOM 878 C CA . LEU A 1 107 ? -3.125 4.028 2.904 1.00 96.19 107 LEU A CA 1
ATOM 879 C C . LEU A 1 107 ? -1.778 3.293 2.942 1.00 96.19 107 LEU A C 1
ATOM 881 O O . LEU A 1 107 ? -0.714 3.919 2.902 1.00 96.19 107 LEU A O 1
ATOM 885 N N . GLY A 1 108 ? -1.847 1.966 2.997 1.00 95.44 108 GLY A N 1
ATOM 886 C CA . GLY A 1 108 ? -0.719 1.074 3.244 1.00 95.44 108 GLY A CA 1
ATOM 887 C C . GLY A 1 108 ? -0.190 0.297 2.047 1.00 95.44 108 GLY A C 1
ATOM 888 O O . GLY A 1 108 ? 0.733 -0.494 2.213 1.00 95.44 108 GLY A O 1
ATOM 889 N N . TYR A 1 109 ? -0.708 0.539 0.841 1.00 96.38 109 TYR A N 1
ATOM 890 C CA . TYR A 1 109 ? -0.262 -0.164 -0.370 1.00 96.38 109 TYR A CA 1
ATOM 891 C C . TYR A 1 109 ? 1.211 0.084 -0.718 1.00 96.38 109 TYR A C 1
ATOM 893 O O . TYR A 1 109 ? 1.870 -0.776 -1.303 1.00 96.38 109 TYR A O 1
ATOM 901 N N . ALA A 1 110 ? 1.734 1.272 -0.389 1.00 95.00 110 ALA A N 1
ATOM 902 C CA . ALA A 1 110 ? 3.071 1.684 -0.792 1.00 95.00 110 ALA A CA 1
ATOM 903 C C . ALA A 1 110 ? 3.888 2.312 0.344 1.00 95.00 110 ALA A C 1
ATOM 905 O O . ALA A 1 110 ? 3.438 3.159 1.119 1.00 95.00 110 ALA A O 1
ATOM 906 N N . LEU A 1 111 ? 5.166 1.955 0.380 1.00 93.62 111 LEU A N 1
ATOM 907 C CA . LEU A 1 111 ? 6.174 2.517 1.267 1.00 93.62 111 LEU A CA 1
ATOM 908 C C . LEU A 1 111 ? 7.287 3.153 0.441 1.00 93.62 111 LEU A C 1
ATOM 910 O O . LEU A 1 111 ? 7.593 2.725 -0.674 1.00 93.62 111 LEU A O 1
ATOM 914 N N . THR A 1 112 ? 7.946 4.168 1.003 1.00 91.75 112 THR A N 1
ATOM 915 C CA . THR A 1 112 ? 9.262 4.519 0.470 1.00 91.75 112 THR A CA 1
ATOM 916 C C . THR A 1 112 ? 10.281 3.473 0.912 1.00 91.75 112 THR A C 1
ATOM 918 O O . THR A 1 112 ? 10.173 2.928 2.015 1.00 91.75 112 THR A O 1
ATOM 921 N N . VAL A 1 113 ? 11.315 3.235 0.103 1.00 90.44 113 VAL A N 1
ATOM 922 C CA . VAL A 1 113 ? 12.417 2.321 0.458 1.00 90.44 113 VAL A CA 1
ATOM 923 C C . VAL A 1 113 ? 13.009 2.672 1.829 1.00 90.44 113 VAL A C 1
ATOM 925 O O . VAL A 1 113 ? 13.245 1.779 2.639 1.00 90.44 113 VAL A O 1
ATOM 928 N N . HIS A 1 114 ? 13.162 3.964 2.131 1.00 87.06 114 HIS A N 1
ATOM 929 C CA . HIS A 1 114 ? 13.618 4.435 3.441 1.00 87.06 114 HIS A CA 1
ATOM 930 C C . HIS A 1 114 ? 12.632 4.091 4.565 1.00 87.06 114 HIS A C 1
ATOM 932 O O . HIS A 1 114 ? 13.043 3.545 5.580 1.00 87.06 114 HIS A O 1
ATOM 938 N N . SER A 1 115 ? 11.329 4.343 4.381 1.00 86.75 115 SER A N 1
ATOM 939 C CA . SER A 1 115 ? 10.323 4.009 5.404 1.00 86.75 115 SER A CA 1
ATOM 940 C C . SER A 1 115 ? 10.162 2.505 5.638 1.00 86.75 115 SER A C 1
ATOM 942 O O . SER A 1 115 ? 9.697 2.107 6.694 1.00 86.75 115 SER A O 1
ATOM 944 N N . SER A 1 116 ? 10.573 1.670 4.678 1.00 87.00 116 SER A N 1
ATOM 945 C CA . SER A 1 116 ? 10.570 0.210 4.824 1.00 87.00 116 SER A CA 1
ATOM 946 C C . SER A 1 116 ? 11.788 -0.342 5.577 1.00 87.00 116 SER A C 1
ATOM 948 O O . SER A 1 116 ? 11.961 -1.556 5.659 1.00 87.00 116 SER A O 1
ATOM 950 N N . GLN A 1 117 ? 12.704 0.509 6.047 1.00 83.00 117 GLN A N 1
ATOM 951 C CA . GLN A 1 117 ? 13.935 0.049 6.682 1.00 83.00 117 GLN A CA 1
ATOM 952 C C . GLN A 1 117 ? 13.648 -0.799 7.926 1.00 83.00 117 GLN A C 1
ATOM 954 O O . GLN A 1 117 ? 12.862 -0.417 8.780 1.00 83.00 117 GLN A O 1
ATOM 959 N N . GLY A 1 118 ? 14.305 -1.960 8.010 1.00 80.38 118 GLY A N 1
ATOM 960 C CA . GLY A 1 118 ? 14.089 -2.931 9.087 1.00 80.38 118 GLY A CA 1
ATOM 961 C C . GLY A 1 118 ? 12.945 -3.915 8.827 1.00 80.38 118 GLY A C 1
ATOM 962 O O . GLY A 1 118 ? 12.865 -4.926 9.518 1.00 80.38 118 GLY A O 1
ATOM 963 N N . LEU A 1 119 ? 12.115 -3.693 7.801 1.00 84.31 119 LEU A N 1
ATOM 964 C CA . LEU A 1 119 ? 11.065 -4.639 7.432 1.00 84.31 119 LEU A CA 1
ATOM 965 C C . LEU A 1 119 ? 11.642 -5.819 6.646 1.00 84.31 119 LEU A C 1
ATOM 967 O O . LEU A 1 119 ? 12.391 -5.640 5.685 1.00 84.31 119 LEU A O 1
ATOM 971 N N . THR A 1 120 ? 11.236 -7.027 7.031 1.00 87.44 120 THR A N 1
ATOM 972 C CA . THR A 1 120 ? 11.393 -8.236 6.215 1.00 87.44 120 THR A CA 1
ATOM 973 C C . THR A 1 120 ? 10.010 -8.686 5.764 1.00 87.44 120 THR A C 1
ATOM 975 O O . THR A 1 120 ? 9.184 -9.092 6.581 1.00 87.44 120 THR A O 1
ATOM 978 N N . ILE A 1 121 ? 9.752 -8.597 4.465 1.00 89.19 121 ILE A N 1
ATOM 979 C CA . ILE A 1 121 ? 8.491 -8.977 3.839 1.00 89.19 121 ILE A CA 1
ATOM 980 C C . ILE A 1 121 ? 8.491 -10.483 3.618 1.00 89.19 121 ILE A C 1
ATOM 982 O O . ILE A 1 121 ? 9.224 -11.016 2.781 1.00 89.19 121 ILE A O 1
ATOM 986 N N . LYS A 1 122 ? 7.671 -11.165 4.415 1.00 90.19 122 LYS A N 1
ATOM 987 C CA . LYS A 1 122 ? 7.564 -12.621 4.405 1.00 90.19 122 LYS A CA 1
ATOM 988 C C . LYS A 1 122 ? 6.822 -13.117 3.168 1.00 90.19 122 LYS A C 1
ATOM 990 O O . LYS A 1 122 ? 5.887 -12.469 2.693 1.00 90.19 122 LYS A O 1
ATOM 995 N N . ASP A 1 123 ? 7.237 -14.275 2.674 1.00 87.00 123 ASP A N 1
ATOM 996 C CA . ASP A 1 123 ? 6.465 -15.041 1.693 1.00 87.00 123 ASP A CA 1
ATOM 997 C C . ASP A 1 123 ? 5.078 -15.387 2.279 1.00 87.00 123 ASP A C 1
ATOM 999 O O . ASP A 1 123 ? 4.990 -15.614 3.492 1.00 87.00 123 ASP A O 1
ATOM 1003 N N . PRO A 1 124 ? 3.981 -15.369 1.496 1.00 91.06 124 PRO A N 1
ATOM 1004 C CA . PRO A 1 124 ? 3.890 -15.248 0.034 1.00 91.06 124 PRO A CA 1
ATOM 1005 C C . PRO A 1 124 ? 3.681 -13.818 -0.493 1.00 91.06 124 PRO A C 1
ATOM 1007 O O . PRO A 1 124 ? 3.288 -13.639 -1.647 1.00 91.06 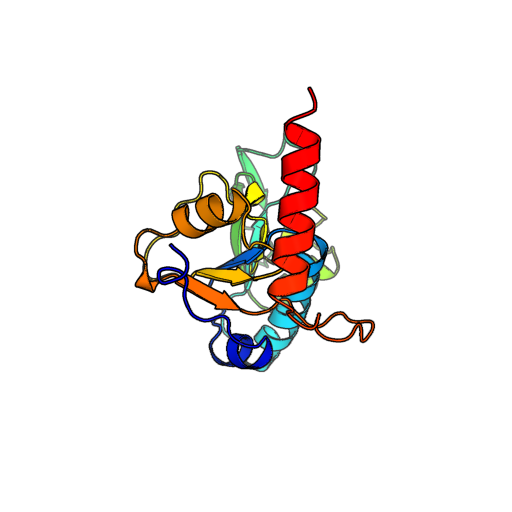124 PRO A O 1
ATOM 1010 N N . LYS A 1 125 ? 3.895 -12.776 0.326 1.00 92.38 125 LYS A N 1
ATOM 1011 C CA . LYS A 1 125 ? 3.604 -11.392 -0.081 1.00 92.38 125 LYS A CA 1
ATOM 1012 C C . LYS A 1 125 ? 4.550 -10.945 -1.199 1.00 92.38 125 LYS A C 1
ATOM 1014 O O . LYS A 1 125 ? 5.771 -10.967 -1.027 1.00 92.38 125 LYS A O 1
ATOM 1019 N N . LYS A 1 126 ? 3.988 -10.512 -2.331 1.00 94.44 126 LYS A N 1
ATOM 1020 C CA . LYS A 1 126 ? 4.749 -9.975 -3.462 1.00 94.44 126 LYS A CA 1
ATOM 1021 C C . LYS A 1 126 ? 5.169 -8.535 -3.177 1.00 94.44 126 LYS A C 1
ATOM 1023 O O . LYS A 1 126 ? 4.450 -7.779 -2.522 1.00 94.44 126 LYS A O 1
ATOM 1028 N N . VAL A 1 127 ? 6.342 -8.158 -3.672 1.00 94.62 127 VAL A N 1
ATOM 1029 C CA . VAL A 1 127 ? 6.903 -6.814 -3.553 1.00 94.62 127 VAL A CA 1
ATOM 1030 C C . VAL A 1 127 ? 7.179 -6.247 -4.937 1.00 94.62 127 VAL A C 1
ATOM 1032 O O . VAL A 1 127 ? 7.997 -6.773 -5.694 1.00 94.62 127 VAL A O 1
ATOM 1035 N N . TRP A 1 128 ? 6.524 -5.134 -5.245 1.00 95.00 128 TRP A N 1
ATOM 1036 C CA . TRP A 1 128 ? 6.696 -4.395 -6.487 1.00 95.00 128 TRP A CA 1
ATOM 1037 C C . TRP A 1 128 ? 7.613 -3.201 -6.262 1.00 95.00 128 TRP A C 1
ATOM 1039 O O . TRP A 1 128 ? 7.310 -2.299 -5.485 1.00 95.00 128 TRP A O 1
ATOM 1049 N N . ILE A 1 129 ? 8.749 -3.178 -6.950 1.00 92.50 129 ILE A N 1
ATOM 1050 C CA . ILE A 1 129 ? 9.647 -2.024 -6.946 1.00 92.50 129 ILE A CA 1
ATOM 1051 C C . ILE A 1 129 ? 9.227 -1.091 -8.077 1.00 92.50 129 ILE A C 1
ATOM 1053 O O . ILE A 1 129 ? 9.264 -1.480 -9.246 1.00 92.50 129 ILE A O 1
ATOM 1057 N N . VAL A 1 130 ? 8.884 0.147 -7.737 1.00 91.50 130 VAL A N 1
ATOM 1058 C CA . VAL A 1 130 ? 8.636 1.194 -8.729 1.00 91.50 130 VAL A CA 1
ATOM 1059 C C . VAL A 1 130 ? 9.975 1.736 -9.230 1.00 91.50 130 VAL A C 1
ATOM 1061 O O . VAL A 1 130 ? 10.747 2.330 -8.469 1.00 91.50 130 VAL A O 1
ATOM 1064 N N . ASP A 1 131 ? 10.261 1.530 -10.515 1.00 86.69 131 ASP A N 1
ATOM 1065 C CA . ASP A 1 131 ? 11.481 1.995 -11.182 1.00 86.69 131 ASP A CA 1
ATOM 1066 C C . ASP A 1 131 ? 11.369 3.466 -11.584 1.00 86.69 131 ASP A C 1
ATOM 1068 O O . ASP A 1 131 ? 11.257 3.834 -12.750 1.00 86.69 131 ASP A O 1
ATOM 1072 N N . ASP A 1 132 ? 11.405 4.322 -10.573 1.00 80.94 132 ASP A N 1
ATOM 1073 C CA . ASP A 1 132 ? 11.404 5.767 -10.728 1.00 80.94 132 ASP A CA 1
ATOM 1074 C C . ASP A 1 132 ? 12.832 6.312 -10.588 1.00 80.94 132 ASP A C 1
ATOM 1076 O O . ASP A 1 132 ? 13.214 6.884 -9.562 1.00 80.94 132 ASP A O 1
ATOM 1080 N N . TYR A 1 133 ? 13.659 6.032 -11.600 1.00 70.75 133 TYR A N 1
ATOM 1081 C CA . TYR A 1 133 ? 15.100 6.322 -11.609 1.00 70.75 133 TYR A CA 1
ATOM 1082 C C . TYR A 1 133 ? 15.875 5.658 -10.459 1.00 70.75 133 TYR A C 1
ATOM 1084 O O . TYR A 1 133 ? 16.933 6.140 -10.051 1.00 70.75 133 TYR A O 1
ATOM 1092 N N . ILE A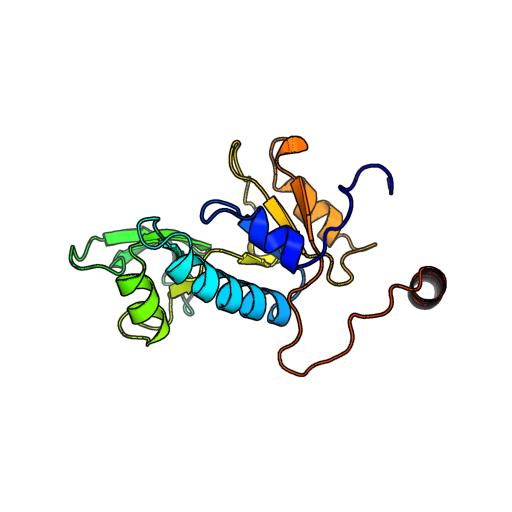 1 134 ? 15.381 4.532 -9.928 1.00 70.00 134 ILE A N 1
ATOM 1093 C CA . ILE A 1 134 ? 16.057 3.817 -8.831 1.00 70.00 134 ILE A CA 1
ATOM 1094 C C . ILE A 1 134 ? 17.393 3.211 -9.282 1.00 70.00 134 ILE A C 1
ATOM 1096 O O . ILE A 1 134 ? 18.273 2.943 -8.453 1.00 70.00 134 ILE A O 1
ATOM 1100 N N . GLN A 1 135 ? 17.540 2.999 -10.596 1.00 60.38 135 GLN A N 1
ATOM 1101 C CA . GLN A 1 135 ? 18.712 2.387 -11.205 1.00 60.38 135 GLN A CA 1
ATOM 1102 C C . GLN A 1 135 ? 19.985 3.117 -10.743 1.00 60.38 135 GLN A C 1
ATOM 1104 O O . GLN A 1 135 ? 20.117 4.324 -10.922 1.00 60.38 135 GLN A O 1
ATOM 1109 N N . TRP A 1 136 ? 20.931 2.350 -10.185 1.00 59.09 136 TRP A N 1
ATOM 1110 C CA . TRP A 1 136 ? 22.272 2.785 -9.745 1.00 59.09 136 TRP A CA 1
ATOM 1111 C C . TRP A 1 136 ? 22.380 3.476 -8.381 1.00 59.09 136 TRP A C 1
ATOM 1113 O O . TRP A 1 136 ? 23.438 4.013 -8.062 1.00 59.09 136 TRP A O 1
ATOM 1123 N N . SER A 1 137 ? 21.344 3.406 -7.542 1.00 70.00 137 SER A N 1
ATOM 1124 C CA . SER A 1 137 ? 21.420 3.879 -6.154 1.00 70.00 137 SER A CA 1
ATOM 1125 C C . SER A 1 137 ? 21.488 2.726 -5.145 1.00 70.00 137 SER A C 1
ATOM 1127 O O . SER A 1 137 ? 20.959 1.638 -5.384 1.00 70.00 137 SER A O 1
ATOM 1129 N N . ASN A 1 138 ? 22.062 2.986 -3.965 1.00 79.62 138 ASN A N 1
ATOM 1130 C CA . ASN A 1 138 ? 22.002 2.066 -2.817 1.00 79.62 138 ASN A CA 1
ATOM 1131 C C . ASN A 1 138 ? 20.553 1.696 -2.435 1.00 79.62 138 ASN A C 1
ATOM 1133 O O . ASN A 1 138 ? 20.323 0.666 -1.804 1.00 79.62 138 ASN A O 1
ATOM 1137 N N . LEU A 1 139 ? 19.561 2.484 -2.868 1.00 82.12 139 LEU A N 1
ATOM 1138 C CA . LEU A 1 139 ? 18.143 2.198 -2.655 1.00 82.12 139 LEU A CA 1
ATOM 1139 C C . LEU A 1 139 ? 17.684 0.933 -3.378 1.00 82.12 139 LEU A C 1
ATOM 1141 O O . LEU A 1 139 ? 16.826 0.234 -2.852 1.00 82.12 139 LEU A O 1
ATOM 1145 N N . ALA A 1 140 ? 18.268 0.592 -4.531 1.00 82.06 140 ALA A N 1
ATOM 1146 C CA . ALA A 1 140 ? 17.932 -0.652 -5.222 1.00 82.06 140 ALA A CA 1
ATOM 1147 C C . ALA A 1 140 ? 18.311 -1.876 -4.372 1.00 82.06 140 ALA A C 1
ATOM 1149 O O . ALA A 1 140 ? 17.518 -2.802 -4.227 1.00 82.06 140 ALA A O 1
ATOM 1150 N N . TYR A 1 141 ? 19.495 -1.846 -3.753 1.00 84.06 141 TYR A N 1
ATOM 1151 C CA . TYR A 1 141 ? 19.930 -2.890 -2.826 1.00 84.06 141 TYR A CA 1
ATOM 1152 C C . TYR A 1 141 ? 19.019 -2.955 -1.591 1.00 84.06 141 TYR A C 1
ATOM 1154 O O . TYR A 1 141 ? 18.566 -4.032 -1.200 1.00 84.06 141 TYR A O 1
ATOM 1162 N N . LEU A 1 142 ? 18.682 -1.798 -1.013 1.00 88.00 142 LEU A N 1
ATOM 1163 C CA . LEU A 1 142 ? 17.785 -1.732 0.142 1.00 88.00 142 LEU A CA 1
ATOM 1164 C C . LEU A 1 142 ? 16.378 -2.253 -0.172 1.00 88.00 142 LEU A C 1
ATOM 1166 O O . LEU A 1 142 ? 15.800 -2.912 0.678 1.00 88.00 142 LEU A O 1
ATOM 1170 N N . ALA A 1 143 ? 15.844 -2.004 -1.368 1.00 88.25 143 ALA A N 1
ATOM 1171 C CA . ALA A 1 143 ? 14.531 -2.500 -1.777 1.00 88.25 143 ALA A CA 1
ATOM 1172 C C . ALA A 1 143 ? 14.528 -4.023 -1.996 1.00 88.25 143 ALA A C 1
ATOM 1174 O O . ALA A 1 143 ? 13.668 -4.723 -1.470 1.00 88.25 143 ALA A O 1
ATOM 1175 N N . VAL A 1 144 ? 15.519 -4.548 -2.725 1.00 88.38 144 VAL A N 1
ATOM 1176 C CA . VAL A 1 144 ? 15.642 -5.991 -3.016 1.00 88.38 144 VAL A CA 1
ATOM 1177 C C . VAL A 1 144 ? 15.897 -6.809 -1.749 1.00 88.38 144 VAL A C 1
ATOM 1179 O O . VAL A 1 144 ? 15.424 -7.932 -1.644 1.00 88.38 144 VAL A O 1
ATOM 1182 N N . SER A 1 145 ? 16.595 -6.245 -0.762 1.00 89.31 145 SER A N 1
ATOM 1183 C CA . SER A 1 145 ? 16.845 -6.902 0.532 1.00 89.31 145 SER A CA 1
ATOM 1184 C C . SER A 1 145 ? 15.636 -6.932 1.477 1.00 89.31 145 SER A C 1
ATOM 1186 O O . SER A 1 145 ? 15.769 -7.415 2.599 1.00 89.31 145 SER A O 1
ATOM 1188 N N . ARG A 1 146 ? 14.463 -6.421 1.072 1.00 90.62 146 ARG A N 1
ATOM 1189 C CA . ARG A 1 146 ? 13.234 -6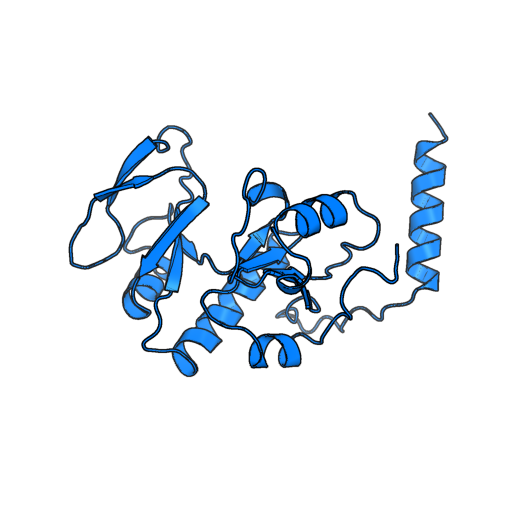.515 1.882 1.00 90.62 146 ARG A CA 1
ATOM 1190 C C . ARG A 1 146 ? 12.534 -7.858 1.768 1.00 90.62 146 ARG A C 1
ATOM 1192 O O . ARG A 1 146 ? 11.785 -8.192 2.674 1.00 90.62 146 ARG A O 1
ATOM 1199 N N . VAL A 1 147 ? 12.733 -8.605 0.688 1.00 91.12 147 VAL A N 1
ATOM 1200 C CA . VAL A 1 147 ? 12.073 -9.904 0.493 1.00 91.12 147 VAL A CA 1
ATOM 1201 C C . VAL A 1 147 ? 12.906 -11.050 1.058 1.00 91.12 147 VAL A C 1
ATOM 1203 O O . VAL A 1 147 ? 14.133 -10.962 1.118 1.00 91.12 147 VAL A O 1
ATOM 1206 N N . GLN A 1 148 ? 12.244 -12.145 1.425 1.00 91.75 148 GLN A N 1
ATOM 1207 C CA . GLN A 1 148 ? 12.920 -13.390 1.801 1.00 91.75 148 GLN A CA 1
ATOM 1208 C C . GLN A 1 148 ? 13.405 -14.160 0.569 1.00 91.75 148 GLN A C 1
ATOM 1210 O O . GLN A 1 148 ? 14.501 -14.722 0.578 1.00 91.75 148 GLN A O 1
ATOM 1215 N N . TYR A 1 149 ? 12.612 -14.151 -0.504 1.00 90.88 149 TYR A N 1
ATOM 1216 C CA . TYR A 1 149 ? 12.876 -14.902 -1.724 1.00 90.88 149 TYR A CA 1
ATOM 1217 C C . TYR A 1 149 ? 12.726 -14.029 -2.973 1.00 90.88 149 TYR A C 1
ATOM 1219 O O . TYR A 1 149 ? 11.879 -13.142 -3.057 1.00 90.88 149 TYR A O 1
ATOM 1227 N N . LEU A 1 150 ? 13.545 -14.308 -3.991 1.00 87.69 150 LEU A N 1
ATOM 1228 C CA . LEU A 1 150 ? 13.560 -13.527 -5.234 1.00 87.69 150 LEU A CA 1
ATOM 1229 C C . LEU A 1 150 ? 12.257 -13.628 -6.041 1.00 87.69 150 LEU A C 1
ATOM 1231 O O . LEU A 1 150 ? 11.941 -12.702 -6.781 1.00 87.69 150 LEU A O 1
ATOM 1235 N N . ASN A 1 151 ? 11.498 -14.718 -5.907 1.00 89.75 151 ASN A N 1
ATOM 1236 C CA . ASN A 1 151 ? 10.202 -14.899 -6.577 1.00 89.75 151 ASN A CA 1
ATOM 1237 C C . ASN A 1 151 ? 9.132 -13.905 -6.089 1.00 89.75 151 ASN A C 1
ATOM 1239 O O . ASN A 1 151 ? 8.182 -13.643 -6.822 1.00 89.75 151 ASN A O 1
ATOM 1243 N N . GLN A 1 152 ? 9.298 -13.326 -4.895 1.00 93.69 152 GLN A N 1
ATOM 1244 C CA . GLN A 1 152 ? 8.425 -12.269 -4.389 1.00 93.69 152 GLN A CA 1
ATOM 1245 C C . GLN A 1 152 ? 8.637 -10.945 -5.139 1.00 93.69 152 GLN A C 1
ATOM 1247 O O . GLN A 1 152 ? 7.769 -10.079 -5.086 1.00 93.69 152 GLN A O 1
ATOM 1252 N N . LEU A 1 153 ? 9.774 -10.746 -5.819 1.00 92.31 153 LEU A N 1
ATOM 1253 C CA . LEU A 1 153 ? 10.115 -9.463 -6.433 1.00 92.31 153 LEU A CA 1
ATOM 1254 C C . LEU A 1 153 ? 9.547 -9.315 -7.839 1.00 92.31 153 LEU A C 1
ATOM 1256 O O . LEU A 1 153 ? 9.788 -10.127 -8.734 1.00 92.31 153 LEU A O 1
ATOM 1260 N N . ALA A 1 154 ? 8.908 -8.177 -8.067 1.00 92.81 154 ALA A N 1
ATOM 1261 C CA . ALA A 1 154 ? 8.553 -7.683 -9.384 1.00 92.81 154 ALA A CA 1
ATOM 1262 C C . ALA A 1 154 ? 8.904 -6.193 -9.508 1.00 92.81 154 ALA A C 1
ATOM 1264 O O . ALA A 1 154 ? 9.251 -5.528 -8.530 1.00 92.81 154 ALA A O 1
ATOM 1265 N N . ARG A 1 155 ? 8.876 -5.666 -10.735 1.00 91.38 155 ARG A N 1
ATOM 1266 C CA . ARG A 1 155 ? 9.247 -4.277 -11.026 1.00 91.38 155 ARG A CA 1
ATOM 1267 C C . ARG A 1 155 ? 8.253 -3.648 -11.992 1.00 91.38 155 ARG A C 1
ATOM 1269 O O . ARG A 1 155 ? 7.898 -4.282 -12.986 1.00 91.38 155 ARG A O 1
ATOM 1276 N N . CYS A 1 156 ? 7.861 -2.410 -11.727 1.00 91.75 156 CYS A N 1
ATOM 1277 C CA . CYS A 1 156 ? 6.939 -1.647 -12.562 1.00 91.75 156 CYS A CA 1
ATOM 1278 C C . CYS A 1 156 ? 7.427 -0.213 -12.784 1.00 91.75 156 CYS A C 1
ATOM 1280 O O . CYS A 1 156 ? 8.234 0.310 -12.013 1.00 91.75 156 CYS A O 1
ATOM 1282 N N . CYS A 1 157 ? 6.961 0.411 -13.861 1.00 91.00 157 CYS A N 1
ATOM 1283 C CA . CYS A 1 157 ? 7.145 1.835 -14.108 1.00 91.00 157 CYS A CA 1
ATOM 1284 C C . CYS A 1 157 ? 6.414 2.667 -13.037 1.00 91.00 157 CYS A C 1
ATOM 1286 O O . CYS A 1 157 ? 5.468 2.174 -12.419 1.00 91.00 157 CYS A O 1
ATOM 1288 N N . PRO A 1 158 ? 6.835 3.922 -12.797 1.00 90.06 158 PRO A N 1
ATOM 1289 C CA . PRO A 1 158 ? 6.086 4.836 -11.944 1.00 90.06 158 PRO A CA 1
ATOM 1290 C C . PRO A 1 158 ? 4.645 5.011 -12.427 1.00 90.06 158 PRO A C 1
ATOM 1292 O O . PRO A 1 158 ? 4.383 4.875 -13.626 1.00 90.06 158 PRO A O 1
ATOM 1295 N N . PRO A 1 159 ? 3.715 5.325 -11.505 1.00 91.44 159 PRO A N 1
ATOM 1296 C CA . PRO A 1 159 ? 2.369 5.691 -11.902 1.00 91.44 159 PRO A CA 1
ATOM 1297 C C . PRO A 1 159 ? 2.406 6.886 -12.853 1.00 91.44 159 PRO A C 1
ATOM 1299 O O . PRO A 1 159 ? 3.295 7.733 -12.722 1.00 91.44 159 PRO A O 1
ATOM 1302 N N . PRO A 1 160 ? 1.440 6.984 -13.779 1.00 88.12 160 PRO A N 1
ATOM 1303 C CA . PRO A 1 160 ? 1.340 8.140 -14.649 1.00 88.12 160 PRO A CA 1
ATOM 1304 C C . PRO A 1 160 ? 1.194 9.412 -13.806 1.00 88.12 160 PRO A C 1
ATOM 1306 O O . PRO A 1 160 ? 0.404 9.465 -12.852 1.00 88.12 160 PRO A O 1
ATOM 1309 N N . ASP A 1 161 ? 1.969 10.435 -14.171 1.00 75.38 161 ASP A N 1
ATOM 1310 C CA . ASP A 1 161 ? 1.821 11.776 -13.616 1.00 75.38 161 ASP A CA 1
ATOM 1311 C C . ASP A 1 161 ? 0.406 12.279 -13.947 1.00 75.38 161 ASP A C 1
ATOM 1313 O O . ASP A 1 161 ? -0.055 12.161 -15.085 1.00 75.38 161 ASP A O 1
ATOM 1317 N N . THR A 1 162 ? -0.285 12.889 -12.979 1.00 56.97 162 THR A N 1
ATOM 1318 C CA . THR A 1 162 ? -1.598 13.520 -13.219 1.00 56.97 162 THR A CA 1
ATOM 1319 C C . THR A 1 162 ? -1.544 14.637 -14.263 1.00 56.97 162 THR A C 1
ATOM 1321 O O . THR A 1 162 ? -2.571 14.974 -14.843 1.00 56.97 162 THR A O 1
ATOM 1324 N N . ASP A 1 163 ? -0.352 15.177 -14.530 1.00 48.38 163 ASP A N 1
ATOM 1325 C CA . ASP A 1 163 ? -0.146 16.367 -15.359 1.00 48.38 163 ASP A CA 1
ATOM 1326 C C . ASP A 1 163 ? 0.288 16.037 -16.799 1.00 48.38 163 ASP A C 1
ATOM 1328 O O . ASP A 1 163 ? 0.752 16.916 -17.527 1.00 48.38 163 ASP A O 1
ATOM 1332 N N . GLY A 1 164 ? 0.182 14.772 -17.229 1.00 43.66 164 GLY A N 1
ATOM 1333 C CA . GLY A 1 164 ? 0.484 14.383 -18.612 1.00 43.66 164 GLY A CA 1
ATOM 1334 C C . GLY A 1 164 ? 1.950 14.581 -19.006 1.00 43.66 164 GLY A C 1
ATOM 1335 O O . GLY A 1 164 ? 2.260 14.737 -20.189 1.00 43.66 164 GLY A O 1
ATOM 1336 N N . ARG A 1 165 ? 2.871 14.591 -18.030 1.00 44.59 165 ARG A N 1
ATOM 1337 C CA . ARG A 1 165 ? 4.301 14.557 -18.335 1.00 44.59 165 ARG A CA 1
ATOM 1338 C C . ARG A 1 165 ? 4.563 13.268 -19.117 1.00 44.59 165 ARG A C 1
ATOM 1340 O O . ARG A 1 165 ? 4.190 12.201 -18.629 1.00 44.59 165 ARG A O 1
ATOM 1347 N N . PRO A 1 166 ? 5.139 13.350 -20.329 1.00 44.28 166 PRO A N 1
ATOM 1348 C CA . PRO A 1 166 ? 5.382 12.160 -21.126 1.00 44.28 166 PRO A CA 1
ATOM 1349 C C . PRO A 1 166 ? 6.218 11.183 -20.306 1.00 44.28 166 PRO A C 1
ATOM 1351 O O . PRO A 1 166 ? 7.113 11.621 -19.571 1.00 44.28 166 PRO A O 1
ATOM 1354 N N . GLU A 1 167 ? 5.917 9.884 -20.434 1.00 47.38 167 GLU A N 1
ATOM 1355 C CA . GLU A 1 167 ? 6.771 8.827 -19.894 1.00 47.38 167 GLU A CA 1
ATOM 1356 C C . GLU A 1 167 ? 8.219 9.211 -20.194 1.00 47.38 167 GLU A C 1
ATOM 1358 O O . GLU A 1 167 ? 8.533 9.538 -21.348 1.00 47.38 167 GLU A O 1
ATOM 1363 N N . PRO A 1 168 ? 9.100 9.274 -19.184 1.00 50.00 168 PRO A N 1
ATOM 1364 C CA . PRO A 1 168 ? 10.464 9.660 -19.451 1.00 50.00 168 PRO A CA 1
ATOM 1365 C C . PRO A 1 168 ? 11.036 8.655 -20.440 1.00 50.00 168 PRO A C 1
ATOM 1367 O O . PRO A 1 168 ? 11.167 7.474 -20.122 1.00 50.00 168 PRO A O 1
ATOM 1370 N N . ALA A 1 169 ? 11.340 9.128 -21.651 1.00 51.97 169 ALA A N 1
ATOM 1371 C CA . ALA A 1 169 ? 11.981 8.322 -22.669 1.00 51.97 169 ALA A CA 1
ATOM 1372 C C . ALA A 1 169 ? 13.271 7.774 -22.053 1.00 51.97 169 ALA A C 1
ATOM 1374 O O . ALA A 1 169 ? 14.220 8.520 -21.792 1.00 51.97 169 ALA A O 1
ATOM 1375 N N . TYR A 1 170 ? 13.266 6.483 -21.722 1.00 52.59 170 TYR A N 1
ATOM 1376 C CA . TYR A 1 170 ? 14.411 5.830 -21.112 1.00 52.59 170 TYR A CA 1
ATOM 1377 C C . TYR A 1 170 ? 15.517 5.742 -22.162 1.00 52.59 170 TYR A C 1
ATOM 1379 O O . TYR A 1 170 ? 15.554 4.825 -22.979 1.00 52.59 170 TYR A O 1
ATOM 1387 N N . ASP A 1 171 ? 16.413 6.726 -22.149 1.00 62.94 171 ASP A N 1
ATOM 1388 C CA . ASP A 1 171 ? 17.627 6.720 -22.950 1.00 62.94 171 ASP A CA 1
ATOM 1389 C C . ASP A 1 171 ? 18.807 6.292 -22.070 1.00 62.94 171 ASP A C 1
ATOM 1391 O O . ASP A 1 171 ? 19.323 7.034 -21.222 1.00 62.94 171 ASP A O 1
ATOM 1395 N N . GLU A 1 172 ? 19.246 5.053 -22.285 1.00 52.81 172 GLU A N 1
ATOM 1396 C CA . GLU A 1 172 ? 20.360 4.451 -21.563 1.00 52.81 172 GLU A CA 1
ATOM 1397 C C . GLU A 1 172 ? 21.669 5.250 -21.734 1.00 52.81 172 GLU A C 1
ATOM 1399 O O . GLU A 1 172 ? 22.508 5.275 -20.826 1.00 52.81 172 GLU A O 1
ATOM 1404 N N . ALA A 1 173 ? 21.854 5.946 -22.859 1.00 60.69 173 ALA A N 1
ATOM 1405 C CA . ALA A 1 173 ? 23.027 6.778 -23.105 1.00 60.69 173 ALA A CA 1
ATOM 1406 C C . ALA A 1 173 ? 22.993 8.063 -22.264 1.00 60.69 173 ALA A C 1
ATOM 1408 O O . ALA A 1 173 ? 24.017 8.452 -21.688 1.00 60.69 173 ALA A O 1
ATOM 1409 N N . VAL A 1 174 ? 21.820 8.684 -22.117 1.00 62.53 174 VAL A N 1
ATOM 1410 C CA . VAL A 1 174 ? 21.632 9.880 -21.276 1.00 62.53 174 VAL A CA 1
ATOM 1411 C C . VAL A 1 174 ? 21.831 9.540 -19.799 1.00 62.53 174 VAL A C 1
ATOM 1413 O O . VAL A 1 174 ? 22.554 10.252 -19.094 1.00 62.53 174 VAL A O 1
ATOM 1416 N N . ALA A 1 175 ? 21.284 8.412 -19.337 1.00 56.44 175 ALA A N 1
ATOM 1417 C CA . ALA A 1 175 ? 21.479 7.941 -17.966 1.00 56.44 175 ALA A CA 1
ATOM 1418 C C . ALA A 1 175 ? 22.968 7.698 -17.649 1.00 56.44 175 ALA A C 1
ATOM 1420 O O . ALA A 1 175 ? 23.478 8.180 -16.634 1.00 56.44 175 ALA A O 1
ATOM 1421 N N . ARG A 1 176 ? 23.706 7.028 -18.549 1.00 57.06 176 ARG A N 1
ATOM 1422 C CA . ARG A 1 176 ? 25.156 6.788 -18.397 1.00 57.06 176 ARG A CA 1
ATOM 1423 C C . ARG A 1 176 ? 25.965 8.087 -18.355 1.00 57.06 176 ARG A C 1
ATOM 1425 O O . ARG A 1 176 ? 26.888 8.203 -17.548 1.00 57.06 176 ARG A O 1
ATOM 1432 N N . LYS A 1 177 ? 25.610 9.074 -19.183 1.00 63.50 177 LYS A N 1
ATOM 1433 C CA . LYS A 1 177 ? 26.279 10.385 -19.222 1.00 63.50 177 LYS A CA 1
ATOM 1434 C C . LYS A 1 177 ? 26.091 11.163 -17.916 1.00 63.50 177 LYS A C 1
ATOM 1436 O O . LYS A 1 177 ? 27.055 11.728 -17.399 1.00 63.50 177 LYS A O 1
ATOM 1441 N N . ASN A 1 178 ? 24.882 11.149 -17.357 1.00 61.50 178 ASN A N 1
ATOM 1442 C CA . ASN A 1 178 ? 24.578 11.820 -16.091 1.00 61.50 178 ASN A CA 1
ATOM 1443 C C . ASN A 1 178 ? 25.309 11.170 -14.905 1.00 61.50 178 ASN A C 1
ATOM 1445 O O . ASN A 1 178 ? 25.851 11.875 -14.054 1.00 61.50 178 ASN A O 1
ATOM 1449 N N . ILE A 1 179 ? 25.411 9.837 -14.891 1.00 57.00 179 ILE A N 1
ATOM 1450 C CA . ILE A 1 179 ? 26.166 9.092 -13.870 1.00 57.00 179 ILE A CA 1
ATOM 1451 C C . ILE A 1 179 ? 27.662 9.426 -13.935 1.00 57.00 179 ILE A C 1
ATOM 1453 O O . ILE A 1 179 ? 28.262 9.734 -12.906 1.00 57.00 179 ILE A O 1
ATOM 1457 N N . GLY A 1 180 ? 28.262 9.431 -15.131 1.00 58.41 180 GLY A N 1
ATOM 1458 C CA . GLY A 1 180 ? 29.678 9.780 -15.297 1.00 58.41 180 GLY A CA 1
ATOM 1459 C C . GLY A 1 180 ? 30.008 11.190 -14.794 1.00 58.41 180 GLY A C 1
ATOM 1460 O O . GLY A 1 180 ? 31.042 11.398 -14.159 1.00 58.41 180 GLY A O 1
ATOM 1461 N N . ARG A 1 181 ? 29.092 12.144 -15.003 1.00 56.47 181 ARG A N 1
ATOM 1462 C CA . ARG A 1 181 ? 29.243 13.532 -14.546 1.00 56.47 181 ARG A CA 1
ATOM 1463 C C . ARG A 1 181 ? 29.210 13.651 -13.017 1.00 56.47 181 ARG A C 1
ATOM 1465 O O . ARG A 1 181 ? 30.038 14.359 -12.452 1.00 56.47 181 ARG A O 1
ATOM 1472 N N . ASN A 1 182 ? 28.312 12.917 -12.359 1.00 51.72 182 ASN A N 1
ATOM 1473 C CA . ASN A 1 182 ? 28.200 12.915 -10.898 1.00 51.72 182 ASN A CA 1
ATOM 1474 C C . ASN A 1 182 ? 29.391 12.208 -10.230 1.00 51.72 182 ASN A C 1
ATOM 1476 O O . ASN A 1 182 ? 29.911 12.693 -9.229 1.00 51.72 182 ASN A O 1
ATOM 1480 N N . ILE A 1 183 ? 29.894 11.110 -10.803 1.00 52.75 183 ILE A N 1
ATOM 1481 C CA . ILE A 1 183 ? 31.085 10.418 -10.279 1.00 52.75 183 ILE A CA 1
ATOM 1482 C C . ILE A 1 183 ? 32.325 11.320 -10.359 1.00 52.75 183 ILE A C 1
ATOM 1484 O O . ILE A 1 183 ? 33.084 11.402 -9.395 1.00 52.75 183 ILE A O 1
ATOM 1488 N N . GLN A 1 184 ? 32.502 12.065 -11.455 1.00 54.28 184 GLN A N 1
ATOM 1489 C CA . GLN A 1 184 ? 33.605 13.025 -11.577 1.00 54.28 184 GLN A CA 1
ATOM 1490 C C . GLN A 1 184 ? 33.532 14.165 -10.555 1.00 54.28 184 GLN A C 1
ATOM 1492 O O . GLN A 1 184 ? 34.577 14.643 -10.119 1.00 54.28 184 GLN A O 1
ATOM 1497 N N . SER A 1 185 ? 32.336 14.602 -10.142 1.00 50.19 185 SER A N 1
ATOM 1498 C CA . SER A 1 185 ? 32.216 15.614 -9.083 1.00 50.19 185 SER A CA 1
ATOM 1499 C C . SER A 1 185 ? 32.606 15.095 -7.696 1.00 50.19 185 SER A C 1
ATOM 1501 O O . SER A 1 185 ? 33.094 15.880 -6.889 1.00 50.19 185 SER A O 1
ATOM 1503 N N . TYR A 1 186 ? 32.466 13.791 -7.433 1.00 48.53 186 TYR A N 1
ATOM 1504 C CA . TYR A 1 186 ? 32.899 13.180 -6.169 1.00 48.53 186 TYR A CA 1
ATOM 1505 C C . TYR A 1 186 ? 34.409 12.926 -6.097 1.00 48.53 186 TYR A C 1
ATOM 1507 O O . TYR A 1 186 ? 34.946 12.825 -5.004 1.00 48.53 186 TYR A O 1
ATOM 1515 N N . GLN A 1 187 ? 35.104 12.857 -7.236 1.00 48.84 187 GLN A N 1
ATOM 1516 C CA . GLN A 1 187 ? 36.563 12.681 -7.293 1.00 48.84 187 GLN A CA 1
ATOM 1517 C C . GLN A 1 187 ? 37.354 13.998 -7.197 1.00 48.84 187 GLN A C 1
ATOM 1519 O O . GLN A 1 187 ? 38.578 13.979 -7.271 1.00 48.84 187 GLN A O 1
ATOM 1524 N N . ARG A 1 188 ? 36.673 15.148 -7.088 1.00 48.12 188 ARG A N 1
ATOM 1525 C CA . ARG A 1 188 ? 37.299 16.482 -7.008 1.00 48.12 188 ARG A CA 1
ATOM 1526 C C . ARG A 1 188 ? 37.448 17.019 -5.576 1.00 48.12 188 ARG A C 1
ATOM 1528 O O . ARG A 1 188 ? 37.666 18.217 -5.421 1.00 48.12 188 ARG A O 1
ATOM 1535 N N . TRP A 1 189 ? 37.347 16.151 -4.570 1.00 43.00 189 TRP A N 1
ATOM 1536 C CA . TRP A 1 189 ? 37.619 16.455 -3.164 1.00 43.00 189 TRP A CA 1
ATOM 1537 C C . TRP A 1 189 ? 38.682 15.507 -2.625 1.00 43.00 189 TRP A C 1
ATOM 1539 O O . TRP A 1 189 ? 38.557 14.292 -2.899 1.00 43.00 189 TRP A O 1
#

Organism: NCBI:txid231223

Sequence (189 aa):
MRKALPRCRGWTDFVDDWQPRDLILVTRKAPRDQAQKLLFEHHKEAFPDELVPLLYRPRDSRLQNVLVTIPGPDMAKEELVLNDVVEVSVEIAQEVLYAKWGQDWALGYALTVHSSQGLTIKDPKKVWIVDDYIQWSNLAYLAVSRVQYLNQLARCCPPPDTDGRPEPAYDEAVARKNIGRNIQSYQRW

Radius of gyration: 18.23 Å; chains: 1; bounding box: 55×32×46 Å

InterPro domains:
  IPR027417 P-loop containing nucleoside triphosphate hydrolase [SSF52540] (100-153)

Foldseek 3Di:
DVVQAADAAEPVVCLVVDDQLAAEEEADDVLQQVVLVVSLVVCVVPPQPFWFKKFQADPDQVLAQDFAQDQDPVSDTDRHGGGDIDTHGSVSLVCVVVCVRHDRIDTNRYDYLVSCPPAADEPPHAYEYAPPVCPPDVSVVSRCRNYPDSVSYDYYHGDDDPVPPDRPPDDVVVNVVVVVVVVVVVVPD

Secondary structure (DSSP, 8-state):
-TTSSPPEEPHHHHHHH--TT-EEEESSHHHHHHHHHHHHHHHHHH-TTSPEEEEE--SSGGGSSEEEEPSSTT--EEEE-TT-EEEE-HHHHHHHHTTTT-SSEEE-SEEETTTTTT--B-TT--EEEE-SS-TTSHHHHHHHTTBSSGGGEEEEPPPPPTT--------HHHHHHHHHHHHHHHTT-

pLDDT: mean 83.7, std 15.62, range [38.31, 97.81]